Protein AF-K6VK83-F1 (afdb_monomer)

Secondary structure (DSSP, 8-state):
--PPPHHHHHHHHHHHHHHHHHHHHHHHHHHHHHHHHHHHHHHHHHHHHHHHTEEEEEEEEEETTEEEEEEEEEE-SSS-EEEEEEEEB-TTSPBPPPEEEEEE-SEEEEEEB-SSTTSBPPPB---SEEEE--S-SSSSEEEEEEE-TTS-EEEEETT--EEEE-----------PPP------PPPPP-

Radius of gyration: 31.65 Å; Cα contacts (8 Å, |Δi|>4): 290; chains: 1; bounding box: 69×33×126 Å

Solvent-accessible surface area (backbone atoms only — not comparable to full-atom values): 11030 Å² total; per-residue (Å²): 134,89,75,82,51,73,66,59,53,52,52,52,52,52,55,50,51,53,52,50,52,53,52,49,50,56,49,51,55,55,51,51,54,54,49,53,52,50,51,54,48,52,49,53,51,61,64,44,53,50,64,67,30,54,49,64,40,32,27,34,35,34,54,87,93,46,78,43,49,29,38,38,40,33,27,73,24,98,52,46,34,28,62,31,36,40,36,35,24,37,87,84,46,49,77,47,84,63,50,76,41,69,68,46,61,58,45,57,29,32,30,39,60,41,101,52,100,75,43,52,49,76,72,38,71,71,57,75,48,77,43,71,59,85,89,44,87,42,31,27,40,51,34,37,36,32,22,44,81,86,68,48,39,34,38,35,42,63,87,66,52,75,43,73,56,78,76,76,76,75,79,74,76,87,80,76,83,78,80,83,74,81,82,76,82,78,77,89,79,85,136

Organism: NCBI:txid1184607

Sequence (191 aa):
MFGISPEMISAISGLGALFVATWAGITAFHIQQIERQRDAIAEKERLSSSATGVSAWTAIQLEGDIRKSGILLRNISTMPIYDVCISSKDRNGAPEPPIKLCTVPPGEYFIERVNTSYHWAFPDAPTGIIRPIMNKKDWAVAFINFTDSSGREWQREQNGSLTCKNMTVKHEKMGEAPPMAHYKRSAIRPA

Mean predicted aligned error: 13.36 Å

Structure (mmCIF, N/CA/C/O backbone):
data_AF-K6VK83-F1
#
_entry.id   AF-K6VK83-F1
#
loop_
_atom_site.group_PDB
_atom_site.id
_atom_site.type_symbol
_atom_site.label_atom_id
_atom_site.label_alt_id
_atom_site.label_comp_id
_atom_site.label_asym_id
_atom_site.label_entity_id
_atom_site.label_seq_id
_atom_site.pdbx_PDB_ins_code
_atom_site.Cartn_x
_atom_site.Cartn_y
_atom_site.Cartn_z
_atom_site.occupancy
_atom_site.B_iso_or_equiv
_atom_site.auth_seq_id
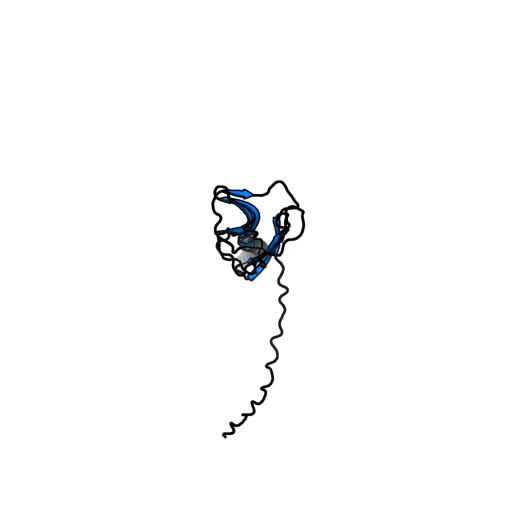_atom_site.auth_comp_id
_atom_site.auth_asym_id
_atom_site.auth_atom_id
_atom_site.pdbx_PDB_model_num
ATOM 1 N N . MET A 1 1 ? 25.683 2.181 -81.558 1.00 45.88 1 MET A N 1
ATOM 2 C CA . MET A 1 1 ? 25.181 1.202 -80.572 1.00 45.88 1 MET A CA 1
ATOM 3 C C . MET A 1 1 ? 26.084 1.324 -79.349 1.00 45.88 1 MET A C 1
ATOM 5 O O . MET A 1 1 ? 27.196 0.820 -79.381 1.00 45.88 1 MET A O 1
ATOM 9 N N . PHE A 1 2 ? 25.708 2.140 -78.360 1.00 52.31 2 PHE A N 1
ATOM 10 C CA . PHE A 1 2 ? 26.552 2.396 -77.185 1.00 52.31 2 PHE A CA 1
ATOM 11 C C . PHE A 1 2 ? 26.411 1.224 -76.208 1.00 52.31 2 PHE A C 1
ATOM 13 O O . PHE A 1 2 ? 25.414 1.124 -75.498 1.00 52.31 2 PHE A O 1
ATOM 20 N N . GLY A 1 3 ? 27.372 0.300 -76.238 1.00 58.75 3 GLY A N 1
ATOM 21 C CA . GLY A 1 3 ? 27.459 -0.792 -75.275 1.00 58.75 3 GLY A CA 1
ATOM 22 C C . GLY A 1 3 ? 27.991 -0.268 -73.948 1.00 58.75 3 GLY A C 1
ATOM 23 O O . GLY A 1 3 ? 29.079 0.299 -73.895 1.00 58.75 3 GLY A O 1
ATOM 24 N N . ILE A 1 4 ? 27.216 -0.441 -72.884 1.00 67.75 4 ILE A N 1
ATOM 25 C CA . ILE A 1 4 ? 27.672 -0.213 -71.513 1.00 67.75 4 ILE A CA 1
ATOM 26 C C . ILE A 1 4 ? 28.785 -1.234 -71.232 1.00 67.75 4 ILE A C 1
ATOM 28 O O . ILE A 1 4 ? 28.539 -2.438 -71.301 1.00 67.75 4 ILE A O 1
ATOM 32 N N . SER A 1 5 ? 30.010 -0.774 -70.959 1.00 75.25 5 SER A N 1
ATOM 33 C CA . SER A 1 5 ? 31.123 -1.667 -70.622 1.00 75.25 5 SER A CA 1
ATOM 34 C C . SER A 1 5 ? 30.881 -2.343 -69.258 1.00 75.25 5 SER A C 1
ATOM 36 O O . SER A 1 5 ? 30.285 -1.725 -68.369 1.00 75.25 5 SER A O 1
ATOM 38 N N . PRO A 1 6 ? 31.340 -3.592 -69.046 1.00 74.19 6 PRO A N 1
ATOM 39 C CA . PRO A 1 6 ? 31.174 -4.308 -67.773 1.00 74.19 6 PRO A CA 1
ATOM 40 C C . PRO A 1 6 ? 31.676 -3.530 -66.544 1.00 74.19 6 PRO A C 1
ATOM 42 O O . PRO A 1 6 ? 31.099 -3.625 -65.462 1.00 74.19 6 PRO A O 1
ATOM 45 N N . GLU A 1 7 ? 32.706 -2.700 -66.722 1.00 72.75 7 GLU A N 1
ATOM 46 C CA . GLU A 1 7 ? 33.258 -1.831 -65.676 1.00 72.75 7 GLU A CA 1
ATOM 47 C C . GLU A 1 7 ? 32.263 -0.758 -65.213 1.00 72.75 7 GLU A C 1
ATOM 49 O O . GLU A 1 7 ? 32.152 -0.483 -64.017 1.00 72.75 7 GLU A O 1
ATOM 54 N N . MET A 1 8 ? 31.469 -0.204 -66.136 1.00 75.12 8 MET A N 1
ATOM 55 C CA . MET A 1 8 ? 30.447 0.789 -65.808 1.00 75.12 8 MET A CA 1
ATOM 56 C C . MET A 1 8 ? 29.291 0.165 -65.013 1.00 75.12 8 MET A C 1
ATOM 58 O O . MET A 1 8 ? 28.760 0.799 -64.103 1.00 75.12 8 MET A O 1
ATOM 62 N N . ILE A 1 9 ? 28.946 -1.099 -65.289 1.00 76.94 9 ILE A N 1
ATOM 63 C CA . ILE A 1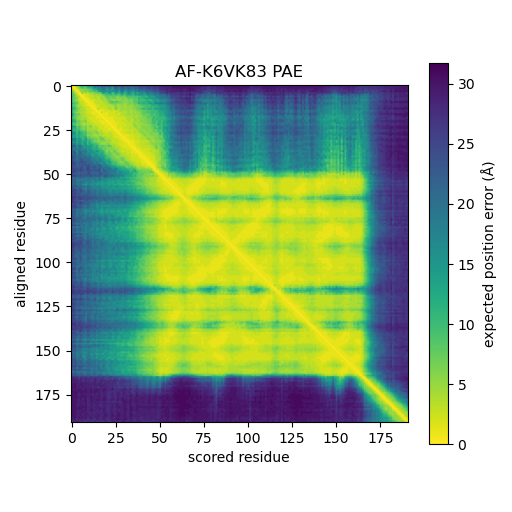 9 ? 27.940 -1.850 -64.518 1.00 76.94 9 ILE A CA 1
ATOM 64 C C . ILE A 1 9 ? 28.433 -2.064 -63.084 1.00 76.94 9 ILE A C 1
ATOM 66 O O . ILE A 1 9 ? 27.708 -1.760 -62.139 1.00 76.94 9 ILE A O 1
ATOM 70 N N . SER A 1 10 ? 29.684 -2.504 -62.909 1.00 73.94 10 SER A N 1
ATOM 71 C CA . SER A 1 10 ? 30.271 -2.725 -61.581 1.00 73.94 10 SER A CA 1
ATOM 72 C C . SER A 1 10 ? 30.362 -1.437 -60.756 1.00 73.94 10 SER A C 1
ATOM 74 O O . SER A 1 10 ? 30.090 -1.456 -59.554 1.00 73.94 10 SER A O 1
ATOM 76 N N . ALA A 1 11 ? 30.714 -0.310 -61.383 1.00 77.50 11 ALA A N 1
ATOM 77 C CA . ALA A 1 11 ? 30.781 0.986 -60.711 1.00 77.50 11 ALA A CA 1
ATOM 78 C C . ALA A 1 11 ? 29.399 1.456 -60.223 1.00 77.50 11 ALA A C 1
ATOM 80 O O . ALA A 1 11 ? 29.264 1.904 -59.083 1.00 77.50 11 ALA A O 1
ATOM 81 N N . ILE A 1 12 ? 28.357 1.294 -61.049 1.00 81.06 12 ILE A N 1
ATOM 82 C CA . ILE A 1 12 ? 26.972 1.635 -60.688 1.00 81.06 12 ILE A CA 1
ATOM 83 C C . ILE A 1 12 ? 26.462 0.722 -59.565 1.00 81.06 12 ILE A C 1
ATOM 85 O O . ILE A 1 12 ? 25.839 1.207 -58.618 1.00 81.06 12 ILE A O 1
ATOM 89 N N . SER A 1 13 ? 26.767 -0.579 -59.615 1.00 78.69 13 SER A N 1
ATOM 90 C CA . SER A 1 13 ? 26.419 -1.524 -58.547 1.00 78.69 13 SER A CA 1
ATOM 91 C C . SER A 1 13 ? 27.085 -1.169 -57.215 1.00 78.69 13 SER A C 1
ATOM 93 O O . SER A 1 13 ? 26.420 -1.199 -56.182 1.00 78.69 13 SER A O 1
ATOM 95 N N . GLY A 1 14 ? 28.365 -0.780 -57.227 1.00 80.94 14 GLY A N 1
ATOM 96 C CA . GLY A 1 14 ? 29.085 -0.353 -56.023 1.00 80.94 14 GLY A CA 1
ATOM 97 C C . GLY A 1 14 ? 28.513 0.927 -55.405 1.00 80.94 14 GLY A C 1
ATOM 98 O O . GLY A 1 14 ? 28.296 0.983 -54.194 1.00 80.94 14 GLY A O 1
ATOM 99 N N . LEU A 1 15 ? 28.199 1.932 -56.232 1.00 84.38 15 LEU A N 1
ATOM 100 C CA . LEU A 1 15 ? 27.581 3.181 -55.771 1.00 84.38 15 LEU A CA 1
ATOM 101 C C . LEU A 1 15 ? 26.179 2.943 -55.191 1.00 84.38 15 LEU A C 1
ATOM 103 O O . LEU A 1 15 ? 25.839 3.480 -54.136 1.00 84.38 15 LEU A O 1
ATOM 107 N N . GLY A 1 16 ? 25.382 2.103 -55.858 1.00 87.31 16 GLY A N 1
ATOM 108 C CA . GLY A 1 16 ? 24.060 1.702 -55.382 1.00 87.31 16 GLY A CA 1
ATOM 109 C C . GLY A 1 16 ? 24.129 0.960 -54.047 1.00 87.31 16 GLY A C 1
ATOM 110 O O . GLY A 1 16 ? 23.376 1.279 -53.129 1.00 87.31 16 GLY A O 1
ATOM 111 N N . ALA A 1 17 ? 25.076 0.030 -53.897 1.00 88.38 17 ALA A N 1
ATOM 112 C CA . ALA A 1 17 ? 25.288 -0.697 -52.648 1.00 88.38 17 ALA A CA 1
ATOM 113 C C . ALA A 1 17 ? 25.682 0.236 -51.489 1.00 88.38 17 ALA A C 1
ATOM 115 O O . ALA A 1 17 ? 25.143 0.104 -50.390 1.00 88.38 17 ALA A O 1
ATOM 116 N N . LEU A 1 18 ? 26.559 1.218 -51.732 1.00 88.19 18 LEU A N 1
ATOM 117 C CA . LEU A 1 18 ? 26.954 2.208 -50.725 1.00 88.19 18 LEU A CA 1
ATOM 118 C C . LEU A 1 18 ? 25.770 3.079 -50.276 1.00 88.19 18 LEU A C 1
ATOM 120 O O . LEU A 1 18 ? 25.607 3.350 -49.082 1.00 88.19 18 LEU A O 1
ATOM 124 N N . PHE A 1 19 ? 24.928 3.491 -51.225 1.00 92.50 19 PHE A N 1
ATOM 125 C CA . PHE A 1 19 ? 23.724 4.263 -50.937 1.00 92.50 19 PHE A CA 1
ATOM 126 C C . PHE A 1 19 ? 22.737 3.462 -50.077 1.00 92.50 19 PHE A C 1
ATOM 128 O O . PHE A 1 19 ? 22.290 3.946 -49.035 1.00 92.50 19 PHE A O 1
ATOM 135 N N . VAL A 1 20 ? 22.464 2.207 -50.454 1.00 92.44 20 VAL A N 1
ATOM 136 C CA . VAL A 1 20 ? 21.592 1.303 -49.686 1.00 92.44 20 VAL A CA 1
ATOM 137 C C . VAL A 1 20 ? 22.148 1.053 -48.282 1.00 92.44 20 VAL A C 1
ATOM 139 O O . VAL A 1 20 ? 21.393 1.130 -47.315 1.00 92.44 20 VAL A O 1
ATOM 142 N N . ALA A 1 21 ? 23.455 0.814 -48.138 1.00 89.19 21 ALA A N 1
ATOM 143 C CA . ALA A 1 21 ? 24.086 0.583 -46.837 1.00 89.19 21 ALA A CA 1
ATOM 144 C C . ALA A 1 21 ? 23.976 1.806 -45.912 1.00 89.19 21 ALA A C 1
ATOM 146 O O . ALA A 1 21 ? 23.679 1.670 -44.724 1.00 89.19 21 ALA A O 1
ATOM 147 N N . THR A 1 22 ? 24.152 3.007 -46.465 1.00 88.94 22 THR A N 1
ATOM 148 C CA . THR A 1 22 ? 24.020 4.263 -45.715 1.00 88.94 22 THR A CA 1
ATOM 149 C C . THR A 1 22 ? 22.575 4.480 -45.263 1.00 88.94 22 THR A C 1
ATOM 151 O O . THR A 1 22 ? 22.325 4.794 -44.098 1.00 88.94 22 THR A O 1
ATOM 154 N N . TRP A 1 23 ? 21.605 4.238 -46.151 1.00 90.56 23 TRP A N 1
ATOM 155 C CA . TRP A 1 23 ? 20.180 4.339 -45.831 1.00 90.56 23 TRP A CA 1
ATOM 156 C C . TRP A 1 23 ? 19.746 3.325 -44.763 1.00 90.56 23 TRP A C 1
ATOM 158 O O . TRP A 1 23 ? 19.015 3.666 -43.827 1.00 90.56 23 TRP A O 1
ATOM 168 N N . ALA A 1 24 ? 20.233 2.086 -44.864 1.00 87.94 24 ALA A N 1
ATOM 169 C CA . ALA A 1 24 ? 19.989 1.038 -43.880 1.00 87.94 24 ALA A CA 1
ATOM 170 C C . ALA A 1 24 ? 20.564 1.410 -42.504 1.00 87.94 24 ALA A C 1
ATOM 172 O O . ALA A 1 24 ? 19.875 1.248 -41.499 1.00 87.94 24 ALA A O 1
ATOM 173 N N . GLY A 1 25 ? 21.774 1.980 -42.458 1.00 89.75 25 GLY A N 1
ATOM 174 C CA . GLY A 1 25 ? 22.388 2.469 -41.222 1.00 89.75 25 GLY A CA 1
ATOM 175 C C . GLY A 1 25 ? 21.548 3.547 -40.534 1.00 89.75 25 GLY A C 1
ATOM 176 O O . GLY A 1 25 ? 21.225 3.414 -39.356 1.00 89.75 25 GLY A O 1
ATOM 177 N N . ILE A 1 26 ? 21.120 4.577 -41.273 1.00 88.62 26 ILE A N 1
ATOM 178 C CA . ILE A 1 26 ? 20.270 5.659 -40.737 1.00 88.62 26 ILE A CA 1
ATOM 179 C C . ILE A 1 26 ? 18.948 5.100 -40.196 1.00 88.62 26 ILE A C 1
ATOM 181 O O . ILE A 1 26 ? 18.515 5.459 -39.100 1.00 88.62 26 ILE A O 1
ATOM 185 N N . THR A 1 27 ? 18.324 4.188 -40.942 1.00 88.38 27 THR A N 1
ATOM 186 C CA . THR A 1 27 ? 17.061 3.553 -40.541 1.00 88.38 27 THR A CA 1
ATOM 187 C C . THR A 1 27 ? 17.239 2.714 -39.274 1.00 88.38 27 THR A C 1
ATOM 189 O O . THR A 1 27 ? 16.423 2.811 -38.359 1.00 88.38 27 THR A O 1
ATOM 192 N N . ALA A 1 28 ? 18.329 1.948 -39.172 1.00 82.44 28 ALA A N 1
ATOM 193 C CA . ALA A 1 28 ? 18.647 1.149 -37.991 1.00 82.44 28 ALA A CA 1
ATOM 194 C C . ALA A 1 28 ? 18.841 2.021 -36.739 1.00 82.44 28 ALA A C 1
ATOM 196 O O . ALA A 1 28 ? 18.307 1.690 -35.681 1.00 82.44 28 ALA A O 1
ATOM 197 N N . PHE A 1 29 ? 19.521 3.168 -36.858 1.00 83.69 29 PHE A N 1
ATOM 198 C CA . PHE A 1 29 ? 19.641 4.130 -35.754 1.00 83.69 29 PHE A CA 1
ATOM 199 C C . PHE A 1 29 ? 18.280 4.674 -35.308 1.00 83.69 29 PHE A C 1
ATOM 201 O O . PHE A 1 29 ? 18.020 4.781 -34.109 1.00 83.69 29 PHE A O 1
ATOM 208 N N . HIS A 1 30 ? 17.396 4.991 -36.255 1.00 86.19 30 HIS A N 1
ATOM 209 C CA . HIS A 1 30 ? 16.068 5.519 -35.946 1.00 86.19 30 HIS A CA 1
ATOM 210 C C . HIS A 1 30 ? 15.189 4.471 -35.242 1.00 86.19 30 HIS A C 1
ATOM 212 O O . HIS A 1 30 ? 14.558 4.771 -34.229 1.00 86.19 30 HIS A O 1
ATOM 218 N N . ILE A 1 31 ? 15.203 3.223 -35.725 1.00 86.12 31 ILE A N 1
ATOM 219 C CA . ILE A 1 31 ? 14.492 2.097 -35.099 1.00 86.12 31 ILE A CA 1
ATOM 220 C C . ILE A 1 31 ? 15.018 1.854 -33.682 1.00 86.12 31 ILE A C 1
ATOM 222 O O . ILE A 1 31 ? 14.223 1.748 -32.751 1.00 86.12 31 ILE A O 1
ATOM 226 N N . GLN A 1 32 ? 16.341 1.865 -33.492 1.00 85.56 32 GLN A N 1
ATOM 227 C CA . GLN A 1 32 ? 16.951 1.671 -32.177 1.00 85.56 32 GLN A CA 1
ATOM 228 C C . GLN A 1 32 ? 16.520 2.747 -31.167 1.00 85.56 32 GLN A C 1
ATOM 230 O O . GLN A 1 32 ? 16.321 2.449 -29.990 1.00 85.56 32 GLN A O 1
ATOM 235 N N . GLN A 1 33 ? 16.374 4.004 -31.594 1.00 84.12 33 GLN A N 1
ATOM 236 C CA . GLN A 1 33 ? 15.900 5.070 -30.707 1.00 84.12 33 GLN A CA 1
ATOM 237 C C . GLN A 1 33 ? 14.444 4.861 -30.280 1.00 84.12 33 GLN A C 1
ATOM 239 O O . GLN A 1 33 ? 14.125 5.038 -29.104 1.00 84.12 33 GLN A O 1
ATOM 244 N N . ILE A 1 34 ? 13.581 4.447 -31.208 1.00 84.94 34 ILE A N 1
ATOM 245 C CA . ILE A 1 34 ? 12.171 4.152 -30.928 1.00 84.94 34 ILE A CA 1
ATOM 246 C C . ILE A 1 34 ? 12.052 2.950 -29.985 1.00 84.94 34 ILE A C 1
ATOM 248 O O . ILE A 1 34 ? 11.263 2.982 -29.044 1.00 84.94 34 ILE A O 1
ATOM 252 N N . GLU A 1 35 ? 12.852 1.908 -30.197 1.00 79.25 35 GLU A N 1
ATOM 253 C CA . GLU A 1 35 ? 12.857 0.705 -29.360 1.00 79.25 35 GLU A CA 1
ATOM 254 C C . GLU A 1 35 ? 13.291 1.024 -27.926 1.00 79.25 35 GLU A C 1
ATOM 256 O O . GLU A 1 35 ? 12.567 0.715 -26.986 1.00 79.25 35 GLU A O 1
ATOM 261 N N . ARG A 1 36 ? 14.364 1.809 -27.750 1.00 80.88 36 ARG A N 1
ATOM 262 C CA . ARG A 1 36 ? 14.782 2.293 -26.421 1.00 80.88 36 ARG A CA 1
ATOM 263 C C . ARG A 1 36 ? 13.703 3.113 -25.715 1.00 80.88 36 ARG A C 1
ATOM 265 O O . ARG A 1 36 ? 13.563 3.020 -24.498 1.00 80.88 36 ARG A O 1
ATOM 272 N N . GLN A 1 37 ? 12.955 3.936 -26.451 1.00 79.69 37 GLN A N 1
ATOM 273 C CA . GLN A 1 37 ? 11.839 4.690 -25.876 1.00 79.69 37 GLN A CA 1
ATOM 274 C C . GLN A 1 37 ? 10.693 3.766 -25.451 1.00 79.69 37 GLN A C 1
ATOM 276 O O . GLN A 1 37 ? 10.142 3.950 -24.367 1.00 79.69 37 GLN A O 1
ATOM 281 N N . ARG A 1 38 ? 10.354 2.762 -26.268 1.00 74.25 38 ARG A N 1
ATOM 282 C CA . ARG A 1 38 ? 9.325 1.765 -25.932 1.00 74.25 38 ARG A CA 1
ATOM 283 C C . ARG A 1 38 ? 9.725 0.939 -24.718 1.00 74.25 38 ARG A C 1
ATOM 285 O O . ARG A 1 38 ? 8.903 0.793 -23.821 1.00 74.25 38 ARG A O 1
ATOM 292 N N . ASP A 1 39 ? 10.975 0.501 -24.643 1.00 78.31 39 ASP A N 1
ATOM 293 C CA . ASP A 1 39 ? 11.496 -0.248 -23.499 1.00 78.31 39 ASP A CA 1
ATOM 294 C C . ASP A 1 39 ? 11.461 0.589 -22.218 1.00 78.31 39 ASP A C 1
ATOM 296 O O . ASP A 1 39 ? 11.038 0.106 -21.171 1.00 78.31 39 ASP A O 1
ATOM 300 N N . ALA A 1 40 ? 11.825 1.873 -22.290 1.00 74.69 40 ALA A N 1
ATOM 301 C CA . ALA A 1 40 ? 11.765 2.768 -21.137 1.00 74.69 40 ALA A CA 1
ATOM 302 C C . ALA A 1 40 ? 10.328 2.993 -20.632 1.00 74.69 40 ALA A C 1
ATOM 304 O O . ALA A 1 40 ? 10.104 3.078 -19.422 1.00 74.69 40 ALA A O 1
ATOM 305 N N . ILE A 1 41 ? 9.351 3.087 -21.542 1.00 75.00 41 ILE A N 1
ATOM 306 C CA . ILE A 1 41 ? 7.929 3.212 -21.192 1.00 75.00 41 ILE A CA 1
ATOM 307 C C . ILE A 1 41 ? 7.411 1.900 -20.602 1.00 75.00 41 ILE A C 1
ATOM 309 O O . ILE A 1 41 ? 6.814 1.927 -19.530 1.00 75.00 41 ILE A O 1
ATOM 313 N N . ALA A 1 42 ? 7.685 0.768 -21.253 1.00 71.69 42 ALA A N 1
ATOM 314 C CA . ALA A 1 42 ? 7.251 -0.551 -20.807 1.00 71.69 42 ALA A CA 1
ATOM 315 C C . ALA A 1 42 ? 7.831 -0.898 -19.434 1.00 71.69 42 ALA A C 1
ATOM 317 O O . ALA A 1 42 ? 7.116 -1.387 -18.563 1.00 71.69 42 ALA A O 1
ATOM 318 N N . GLU A 1 43 ? 9.103 -0.580 -19.199 1.00 71.75 43 GLU A N 1
ATOM 319 C CA . GLU A 1 43 ? 9.726 -0.772 -17.897 1.00 71.75 43 GLU A CA 1
ATOM 320 C C . GLU A 1 43 ? 9.073 0.157 -16.869 1.00 71.75 43 GLU A C 1
ATOM 322 O O . GLU A 1 43 ? 8.637 -0.307 -15.820 1.00 71.75 43 GLU A O 1
ATOM 327 N N . LYS A 1 44 ? 8.865 1.445 -17.175 1.00 65.75 44 LYS A N 1
ATOM 328 C CA . LYS A 1 44 ? 8.152 2.366 -16.271 1.00 65.75 44 LYS A CA 1
ATOM 329 C C . LYS A 1 44 ? 6.738 1.883 -15.922 1.00 65.75 44 LYS A C 1
ATOM 331 O O . LYS A 1 44 ? 6.351 1.992 -14.759 1.00 65.75 44 LYS A O 1
ATOM 336 N N . GLU A 1 45 ? 5.989 1.356 -16.886 1.00 65.81 45 GLU A N 1
ATOM 337 C CA . GLU A 1 45 ? 4.655 0.777 -16.682 1.00 65.81 45 GLU A CA 1
ATOM 338 C C . GLU A 1 45 ? 4.708 -0.502 -15.846 1.00 65.81 45 GLU A C 1
ATOM 340 O O . GLU A 1 45 ? 3.930 -0.665 -14.904 1.00 65.81 45 GLU A O 1
ATOM 345 N N . ARG A 1 46 ? 5.661 -1.393 -16.122 1.00 65.00 46 ARG A N 1
ATOM 346 C CA . ARG A 1 46 ? 5.869 -2.618 -15.343 1.00 65.00 46 ARG A CA 1
ATOM 347 C C . ARG A 1 46 ? 6.197 -2.297 -13.886 1.00 65.00 46 ARG A C 1
ATOM 349 O O . ARG A 1 46 ? 5.680 -2.935 -12.974 1.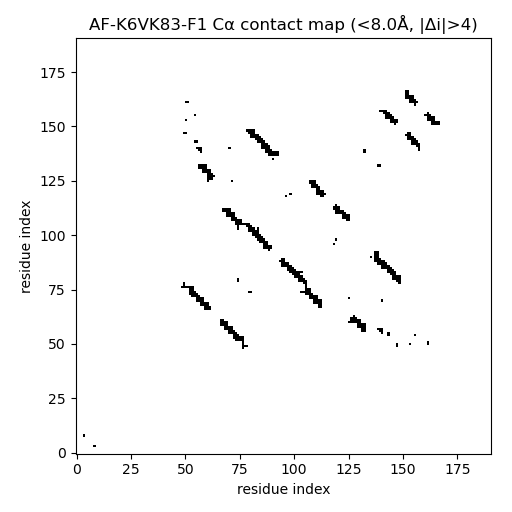00 65.00 46 ARG A O 1
ATOM 356 N N . LEU A 1 47 ? 7.017 -1.273 -13.675 1.00 65.81 47 LEU A N 1
ATOM 357 C CA . LEU A 1 47 ? 7.473 -0.821 -12.365 1.00 65.81 47 LEU A CA 1
ATOM 358 C C . LEU A 1 47 ? 6.375 -0.101 -11.572 1.00 65.81 47 LEU A C 1
ATOM 360 O O . LEU A 1 47 ? 6.290 -0.267 -10.358 1.00 65.81 47 LEU A O 1
ATOM 364 N N . SER A 1 48 ? 5.512 0.677 -12.229 1.00 66.00 48 SER A N 1
ATOM 365 C CA . SER A 1 48 ? 4.387 1.352 -11.569 1.00 66.00 48 SER A CA 1
ATOM 366 C C . SER A 1 48 ? 3.190 0.430 -11.324 1.00 66.00 48 SER A C 1
ATOM 368 O O . SER A 1 48 ? 2.390 0.704 -10.427 1.00 66.00 48 SER A O 1
ATOM 370 N N . SER A 1 49 ? 3.060 -0.668 -12.073 1.00 67.88 49 SER A N 1
ATOM 371 C CA . SER A 1 49 ? 1.920 -1.591 -11.974 1.00 67.88 49 SER A CA 1
ATOM 372 C C . SER A 1 49 ? 1.756 -2.185 -10.571 1.00 67.88 49 SER A C 1
ATOM 374 O O . SER A 1 49 ? 0.647 -2.189 -10.036 1.00 67.88 49 SER A O 1
ATOM 376 N N . SER A 1 50 ? 2.850 -2.598 -9.919 1.00 72.31 50 SER A N 1
ATOM 377 C CA . SER A 1 50 ? 2.798 -3.136 -8.548 1.00 72.31 50 SER A CA 1
ATOM 378 C C . SER A 1 50 ? 2.396 -2.070 -7.523 1.00 72.31 50 SER A C 1
ATOM 380 O O . SER A 1 50 ? 1.505 -2.292 -6.705 1.00 72.31 50 SER A O 1
ATOM 382 N N . ALA A 1 51 ? 2.988 -0.876 -7.603 1.00 83.56 51 ALA A N 1
ATOM 383 C CA . ALA A 1 51 ? 2.702 0.234 -6.690 1.00 83.56 51 ALA A CA 1
ATOM 384 C C . ALA A 1 51 ? 1.294 0.836 -6.888 1.00 83.56 51 ALA A C 1
ATOM 386 O O . ALA A 1 51 ? 0.685 1.380 -5.959 1.00 83.56 51 ALA A O 1
ATOM 387 N N . THR A 1 52 ? 0.728 0.692 -8.090 1.00 85.50 52 THR A N 1
ATOM 388 C CA . THR A 1 52 ? -0.650 1.100 -8.397 1.00 85.50 52 THR A CA 1
ATOM 389 C C . THR A 1 52 ? -1.670 0.284 -7.596 1.00 85.50 52 THR A C 1
ATOM 391 O O . THR A 1 52 ? -2.724 0.814 -7.235 1.00 85.50 52 THR A O 1
ATOM 394 N N . GLY A 1 53 ? -1.333 -0.957 -7.234 1.00 89.62 53 GLY A N 1
ATOM 395 C CA . GLY A 1 53 ? -2.191 -1.860 -6.470 1.00 89.62 53 GLY A CA 1
ATOM 396 C C . GLY A 1 53 ? -2.309 -1.573 -4.969 1.00 89.62 53 GLY A C 1
ATOM 397 O O . GLY A 1 53 ? -3.086 -2.236 -4.284 1.00 89.62 53 GLY A O 1
ATOM 398 N N . VAL A 1 54 ? -1.564 -0.605 -4.435 1.00 94.81 54 VAL A N 1
ATOM 399 C CA . VAL A 1 54 ? -1.584 -0.281 -3.001 1.00 94.81 54 VAL A CA 1
ATOM 400 C C . VAL A 1 54 ? -2.525 0.884 -2.738 1.00 94.81 54 VAL A C 1
ATOM 402 O O . VAL A 1 54 ? -2.372 1.959 -3.310 1.00 94.81 54 VAL A O 1
ATOM 405 N N . SER A 1 55 ? -3.503 0.703 -1.860 1.00 95.88 55 SER A N 1
ATOM 406 C CA . SER A 1 55 ? -4.489 1.732 -1.521 1.00 95.88 55 SER A CA 1
ATOM 407 C C . SER A 1 55 ? -4.963 1.581 -0.083 1.00 95.88 55 SER A C 1
ATOM 409 O O . SER A 1 55 ? -4.973 0.481 0.455 1.00 95.88 55 SER A O 1
ATOM 411 N N . ALA A 1 56 ? -5.353 2.684 0.547 1.00 96.75 56 ALA A N 1
ATOM 412 C CA . ALA A 1 56 ? -5.950 2.656 1.870 1.00 96.75 56 ALA A CA 1
ATOM 413 C C . ALA A 1 56 ? -6.986 3.767 2.003 1.00 96.75 56 ALA A C 1
ATOM 415 O O . ALA A 1 56 ? -6.816 4.854 1.446 1.00 96.75 56 ALA A O 1
ATOM 416 N N . TRP A 1 57 ? -8.054 3.499 2.743 1.00 96.25 57 TRP A N 1
ATOM 417 C CA . TRP A 1 57 ? -9.098 4.476 3.025 1.00 96.25 57 TRP A CA 1
ATOM 418 C C . TRP A 1 57 ? -9.733 4.218 4.382 1.00 96.25 57 TRP A C 1
ATOM 420 O O . TRP A 1 57 ? -9.745 3.100 4.896 1.00 96.25 57 TRP A O 1
ATOM 430 N N . THR A 1 58 ? -10.300 5.267 4.960 1.00 96.38 58 THR A N 1
ATOM 431 C CA . THR A 1 58 ? -11.026 5.153 6.217 1.00 96.38 58 THR A CA 1
ATOM 432 C C . THR A 1 58 ? -12.349 4.425 5.997 1.00 96.38 58 THR A C 1
ATOM 434 O O . THR A 1 58 ? -13.109 4.734 5.071 1.00 96.38 58 THR A O 1
ATOM 437 N N . ALA A 1 59 ? -12.644 3.462 6.862 1.00 96.31 59 ALA A N 1
ATOM 438 C CA . ALA A 1 59 ? -13.842 2.648 6.782 1.00 96.31 59 ALA A CA 1
ATOM 439 C C . ALA A 1 59 ? -14.417 2.334 8.166 1.00 96.31 59 ALA A C 1
ATOM 441 O O . ALA A 1 59 ? -13.777 2.485 9.208 1.00 96.31 59 ALA A O 1
ATOM 442 N N . ILE A 1 60 ? -15.666 1.892 8.155 1.00 95.62 60 ILE A N 1
ATOM 443 C CA . ILE A 1 60 ? -16.360 1.344 9.311 1.00 95.62 60 ILE A CA 1
ATOM 444 C C . ILE A 1 60 ? -16.630 -0.129 9.030 1.00 95.62 60 ILE A C 1
ATOM 446 O O . ILE A 1 60 ? -17.273 -0.445 8.030 1.00 95.62 60 ILE A O 1
ATOM 450 N N . GLN A 1 61 ? -16.181 -1.001 9.921 1.00 96.56 61 GLN A N 1
ATOM 451 C CA . GLN A 1 61 ? -16.512 -2.417 9.923 1.00 96.56 61 GLN A CA 1
ATOM 452 C C . GLN A 1 61 ? -17.708 -2.660 10.851 1.00 96.56 61 GLN A C 1
ATOM 454 O O . GLN A 1 61 ? -17.728 -2.194 11.994 1.00 96.56 61 GLN A O 1
ATOM 459 N N . LEU A 1 62 ? -18.728 -3.340 10.330 1.00 96.12 62 LEU A N 1
ATOM 460 C CA . LEU A 1 62 ? -19.930 -3.733 11.060 1.00 96.12 62 LEU A CA 1
ATOM 461 C C . LEU A 1 62 ? -19.940 -5.248 11.246 1.00 96.12 62 LEU A C 1
ATOM 463 O O . LEU A 1 62 ? -19.953 -5.995 10.266 1.00 96.12 62 LEU A O 1
ATOM 467 N N . GLU A 1 63 ? -19.977 -5.678 12.501 1.00 93.25 63 GLU A N 1
ATOM 468 C CA . GLU A 1 63 ? -19.959 -7.079 12.913 1.00 93.25 63 GLU A CA 1
ATOM 469 C C . GLU A 1 63 ? -21.098 -7.304 13.917 1.00 93.25 63 GLU A C 1
ATOM 471 O O . GLU A 1 63 ? -20.974 -7.019 15.108 1.00 93.25 63 GLU A O 1
ATOM 476 N N . GLY A 1 64 ? -22.264 -7.717 13.406 1.00 90.88 64 GLY A N 1
ATOM 477 C CA . GLY A 1 64 ? -23.512 -7.680 14.174 1.00 90.88 64 GLY A CA 1
ATOM 478 C C . GLY A 1 64 ? -23.864 -6.243 14.577 1.00 90.88 64 GLY A C 1
ATOM 479 O O . GLY A 1 64 ? -23.901 -5.353 13.726 1.00 90.88 64 GLY A O 1
ATOM 480 N N . ASP A 1 65 ? -24.063 -6.017 15.875 1.00 91.00 65 ASP A N 1
ATOM 481 C CA . ASP A 1 65 ? -24.324 -4.688 16.449 1.00 91.00 65 ASP A CA 1
ATOM 482 C C . ASP A 1 65 ? -23.040 -3.895 16.765 1.00 91.00 65 ASP A C 1
ATOM 484 O O . ASP A 1 65 ? -23.097 -2.734 17.179 1.00 91.00 65 ASP A O 1
ATOM 488 N N . ILE A 1 66 ? -21.862 -4.497 16.567 1.00 92.62 66 ILE A N 1
ATOM 489 C CA . ILE A 1 66 ? -20.577 -3.866 16.868 1.00 92.62 66 ILE A CA 1
ATOM 490 C C . ILE A 1 66 ? -20.124 -3.035 15.670 1.00 92.62 66 ILE A C 1
ATOM 492 O O . ILE A 1 66 ? -20.038 -3.512 14.536 1.00 92.62 66 ILE A O 1
ATOM 496 N N . ARG A 1 67 ? -19.782 -1.772 15.940 1.00 94.44 67 ARG A N 1
ATOM 497 C CA . ARG A 1 67 ? -19.263 -0.824 14.954 1.00 94.44 67 ARG A CA 1
ATOM 498 C C . ARG A 1 67 ? -17.816 -0.463 15.270 1.00 94.44 67 ARG A C 1
ATOM 500 O O . ARG A 1 67 ? -17.560 0.251 16.235 1.00 94.44 67 ARG A O 1
ATOM 507 N N . LYS A 1 68 ? -16.897 -0.868 14.396 1.00 95.12 68 LYS A N 1
ATOM 508 C CA . LYS A 1 68 ? -15.458 -0.598 14.502 1.00 95.12 68 LYS A CA 1
ATOM 509 C C . LYS A 1 68 ? -15.051 0.431 13.452 1.00 95.12 68 LYS A C 1
ATOM 511 O O . LYS A 1 68 ? -15.350 0.265 12.273 1.00 95.12 68 LYS A O 1
ATOM 516 N N . SER A 1 69 ? -14.408 1.524 13.852 1.00 94.31 69 SER A N 1
ATOM 517 C CA . SER A 1 69 ? -13.828 2.494 12.910 1.00 94.31 69 SER A CA 1
ATOM 518 C C . SER A 1 69 ? -12.360 2.184 12.680 1.00 94.31 69 SER A C 1
ATOM 520 O O . SER A 1 69 ? -11.657 1.880 13.639 1.00 94.31 69 SER A O 1
ATOM 522 N N . GLY A 1 70 ? -11.881 2.319 11.452 1.00 95.88 70 GLY A N 1
ATOM 523 C CA . GLY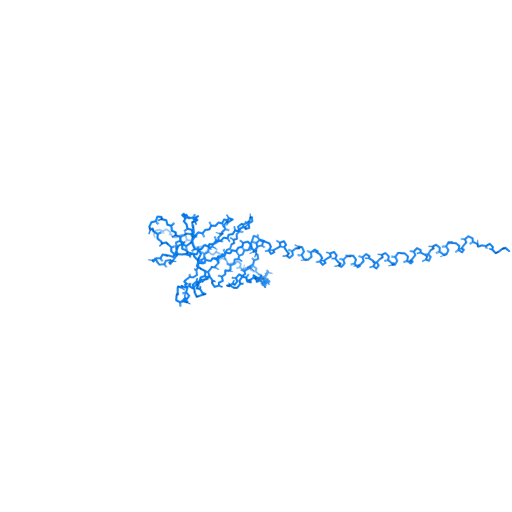 A 1 70 ? -10.493 2.013 11.145 1.00 95.88 70 GLY A CA 1
ATOM 524 C C . GLY A 1 70 ? -10.103 2.391 9.730 1.00 95.88 70 GLY A C 1
ATOM 525 O O . GLY A 1 70 ? -10.786 3.167 9.053 1.00 95.88 70 GLY A O 1
ATOM 526 N N . ILE A 1 71 ? -8.994 1.819 9.288 1.00 97.31 71 ILE A N 1
ATOM 527 C CA . ILE A 1 71 ? -8.470 1.980 7.937 1.00 97.31 71 ILE A CA 1
ATOM 528 C C . ILE A 1 71 ? -8.512 0.622 7.254 1.00 97.31 71 ILE A C 1
ATOM 530 O O . ILE A 1 71 ? -8.005 -0.359 7.791 1.00 97.31 71 ILE A O 1
ATOM 534 N N . LEU A 1 72 ? -9.111 0.571 6.068 1.00 97.88 72 LEU A N 1
ATOM 535 C CA . LEU A 1 72 ? -8.957 -0.569 5.181 1.00 97.88 72 LEU A CA 1
ATOM 536 C C . LEU A 1 72 ? -7.716 -0.330 4.322 1.00 97.88 72 LEU A C 1
ATOM 538 O O . LEU A 1 72 ? -7.666 0.648 3.577 1.00 97.88 72 LEU A O 1
ATOM 542 N N . LEU A 1 73 ? -6.726 -1.205 4.444 1.00 98.06 73 LEU A N 1
ATOM 543 C CA . LEU A 1 73 ? -5.527 -1.264 3.621 1.00 98.06 73 LEU A CA 1
ATOM 544 C C . LEU A 1 73 ? -5.682 -2.393 2.607 1.00 98.06 73 LEU A C 1
ATOM 546 O O . LEU A 1 73 ? -6.031 -3.516 2.954 1.00 98.06 73 LEU A O 1
ATOM 550 N N . ARG A 1 74 ? -5.375 -2.107 1.350 1.00 97.38 74 ARG A N 1
ATOM 551 C CA . ARG A 1 74 ? -5.488 -3.042 0.242 1.00 97.38 74 ARG A CA 1
ATOM 552 C C . ARG A 1 74 ? -4.197 -3.056 -0.559 1.00 97.38 74 ARG A C 1
ATOM 554 O O . ARG A 1 74 ? -3.770 -2.021 -1.069 1.00 97.38 74 ARG A O 1
ATOM 561 N N . ASN A 1 75 ? -3.621 -4.242 -0.699 1.00 96.25 75 ASN A N 1
ATOM 562 C CA . ASN A 1 75 ? -2.514 -4.542 -1.592 1.00 96.25 75 ASN A CA 1
ATOM 563 C C . ASN A 1 75 ? -2.990 -5.575 -2.627 1.00 96.25 75 ASN A C 1
ATOM 565 O O . ASN A 1 75 ? -3.003 -6.769 -2.345 1.00 96.25 75 ASN A O 1
ATOM 569 N N . ILE A 1 76 ? -3.383 -5.129 -3.824 1.00 94.12 76 ILE A N 1
ATOM 570 C CA . ILE A 1 76 ? -3.750 -6.042 -4.928 1.00 94.12 76 ILE A CA 1
ATOM 571 C C . ILE A 1 76 ? -2.557 -6.468 -5.790 1.00 94.12 76 ILE A C 1
ATOM 573 O O . ILE A 1 76 ? -2.748 -7.127 -6.811 1.00 94.12 76 ILE A O 1
ATOM 577 N N . SER A 1 77 ? -1.336 -6.061 -5.440 1.00 89.00 77 SER A N 1
ATOM 578 C CA . SER A 1 77 ? -0.158 -6.517 -6.173 1.00 89.00 77 SER A CA 1
ATOM 579 C C . SER A 1 77 ? 0.110 -7.996 -5.886 1.00 89.00 77 SER A C 1
ATOM 581 O O . SER A 1 77 ? -0.326 -8.542 -4.876 1.00 89.00 77 SER A O 1
ATOM 583 N N . THR A 1 78 ? 0.844 -8.666 -6.771 1.00 88.81 78 THR A N 1
ATOM 584 C CA . THR A 1 78 ? 1.196 -10.085 -6.598 1.00 88.81 78 THR A CA 1
ATOM 585 C C . THR A 1 78 ? 2.340 -10.303 -5.605 1.00 88.81 78 THR A C 1
ATOM 587 O O . THR A 1 78 ? 2.754 -11.440 -5.399 1.00 88.81 78 THR A O 1
ATOM 590 N N . MET A 1 79 ? 2.888 -9.230 -5.029 1.00 91.94 79 MET A N 1
ATOM 591 C CA . MET A 1 79 ? 4.067 -9.256 -4.171 1.00 91.94 79 MET A CA 1
ATOM 592 C C . MET A 1 79 ? 3.792 -8.530 -2.846 1.00 91.94 79 MET A C 1
ATOM 594 O O . MET A 1 79 ? 2.943 -7.638 -2.779 1.00 91.94 79 MET A O 1
ATOM 598 N N . PRO A 1 80 ? 4.499 -8.887 -1.764 1.00 94.31 80 PRO A N 1
ATOM 599 C CA . PRO A 1 80 ? 4.470 -8.089 -0.549 1.00 94.31 80 PRO A CA 1
ATOM 600 C C . PRO A 1 80 ? 5.079 -6.700 -0.786 1.00 94.31 80 PRO A C 1
ATOM 602 O O . PRO A 1 80 ? 5.992 -6.532 -1.600 1.00 94.31 80 PRO A O 1
ATOM 605 N N . ILE A 1 81 ? 4.586 -5.726 -0.027 1.00 95.50 81 ILE A N 1
ATOM 606 C CA . ILE A 1 81 ? 5.200 -4.403 0.130 1.00 95.50 81 ILE A CA 1
ATOM 607 C C . ILE A 1 81 ? 5.770 -4.270 1.541 1.00 95.50 81 ILE A C 1
ATOM 609 O O . ILE A 1 81 ? 5.320 -4.951 2.465 1.00 95.50 81 ILE A O 1
ATOM 613 N N . TYR A 1 82 ? 6.741 -3.386 1.703 1.00 96.56 82 TYR A N 1
ATOM 614 C CA . TYR A 1 82 ? 7.524 -3.237 2.923 1.00 96.56 82 TYR A CA 1
ATOM 615 C C . TYR A 1 82 ? 7.474 -1.805 3.451 1.00 96.56 82 TYR A C 1
ATOM 617 O O . TYR A 1 82 ? 7.038 -0.896 2.744 1.00 96.56 82 TYR A O 1
ATOM 625 N N . ASP A 1 83 ? 7.900 -1.616 4.700 1.00 97.19 83 ASP A N 1
ATOM 626 C CA . ASP A 1 83 ? 8.074 -0.306 5.344 1.00 97.19 83 ASP A CA 1
ATOM 627 C C . ASP A 1 83 ? 6.865 0.629 5.168 1.00 97.19 83 ASP A C 1
ATOM 629 O O . ASP A 1 83 ? 6.982 1.820 4.865 1.00 97.19 83 ASP A O 1
ATOM 633 N N . VAL A 1 84 ? 5.665 0.072 5.335 1.00 97.31 84 VAL A N 1
ATOM 634 C CA . VAL A 1 84 ? 4.413 0.781 5.091 1.00 97.31 84 VAL A CA 1
ATOM 635 C C . VAL A 1 84 ? 4.140 1.746 6.237 1.00 97.31 84 VAL A C 1
ATOM 637 O O . VAL A 1 84 ? 4.084 1.357 7.403 1.00 97.31 84 VAL A O 1
ATOM 640 N N . CYS A 1 85 ? 3.914 3.010 5.899 1.00 97.69 85 CYS A N 1
ATOM 641 C CA . CYS A 1 85 ? 3.532 4.061 6.827 1.00 97.69 85 CYS A CA 1
ATOM 642 C C . CYS A 1 85 ? 2.266 4.756 6.321 1.00 97.69 85 CYS A C 1
ATOM 644 O O . CYS A 1 85 ? 2.284 5.394 5.266 1.00 97.69 85 CYS A O 1
ATOM 646 N N . ILE A 1 86 ? 1.173 4.643 7.072 1.00 97.62 86 ILE A N 1
ATOM 647 C CA . ILE A 1 86 ? -0.121 5.247 6.738 1.00 97.62 86 ILE A CA 1
ATOM 648 C C . ILE A 1 86 ? -0.369 6.408 7.692 1.00 97.62 86 IL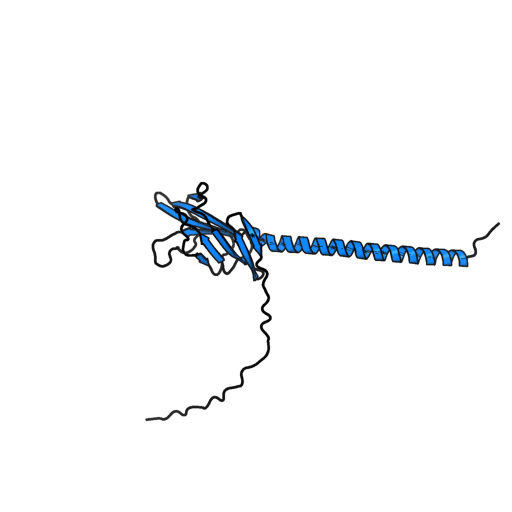E A C 1
ATOM 650 O O . ILE A 1 86 ? -0.381 6.227 8.910 1.00 97.62 86 ILE A O 1
ATOM 654 N N . SER A 1 87 ? -0.588 7.597 7.136 1.00 96.88 87 SER A N 1
ATOM 655 C CA . SER A 1 87 ? -1.033 8.765 7.891 1.00 96.88 87 SER A CA 1
ATOM 656 C C . SER A 1 87 ? -2.503 9.027 7.605 1.00 96.88 87 SER A C 1
ATOM 658 O O . SER A 1 87 ? -2.926 9.043 6.448 1.00 96.88 87 SER A O 1
ATOM 660 N N . SER A 1 88 ? -3.282 9.256 8.655 1.00 95.25 88 SER A N 1
ATOM 661 C CA . SER A 1 88 ? -4.710 9.546 8.572 1.00 95.25 88 SER A CA 1
ATOM 662 C C . SER A 1 88 ? -5.096 10.7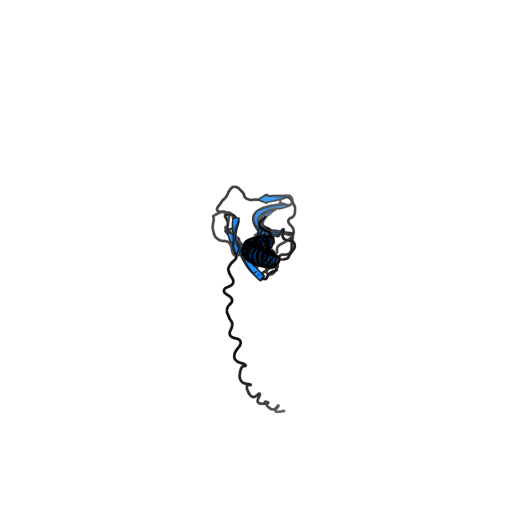18 9.459 1.00 95.25 88 SER A C 1
ATOM 664 O O . SER A 1 88 ? -4.333 11.182 10.312 1.00 95.25 88 SER A O 1
ATOM 666 N N . LYS A 1 89 ? -6.302 11.214 9.212 1.00 94.25 89 LYS A N 1
ATOM 667 C CA . LYS A 1 89 ? -6.967 12.222 10.022 1.00 94.25 89 LYS A CA 1
ATOM 668 C C . LYS A 1 89 ? -8.259 11.658 10.590 1.00 94.25 89 LYS A C 1
ATOM 670 O O . LYS A 1 89 ? -8.941 10.863 9.939 1.00 94.25 89 LYS A O 1
ATOM 675 N N . ASP A 1 90 ? -8.606 12.104 11.788 1.00 90.50 90 ASP A N 1
ATOM 676 C CA . ASP A 1 90 ? -9.836 11.709 12.457 1.00 90.50 90 ASP A CA 1
ATOM 677 C C . ASP A 1 90 ? -11.079 12.429 11.898 1.00 90.50 90 ASP A C 1
ATOM 679 O O . ASP A 1 90 ? -11.025 13.217 10.954 1.00 90.50 90 ASP A O 1
ATOM 683 N N . ARG A 1 91 ? -12.242 12.185 12.513 1.00 89.12 91 ARG A N 1
ATOM 684 C CA . ARG A 1 91 ? -13.518 12.808 12.122 1.00 89.12 91 ARG A CA 1
ATOM 685 C C . ARG A 1 91 ? -13.497 14.349 12.129 1.00 89.12 91 ARG A C 1
ATOM 687 O O . ARG A 1 91 ? -14.345 14.946 11.457 1.00 89.12 91 ARG A O 1
ATOM 694 N N . ASN A 1 92 ? -12.601 14.960 12.899 1.00 89.38 92 ASN A N 1
ATOM 695 C CA . ASN A 1 92 ? -12.462 16.403 13.080 1.00 89.38 92 ASN A CA 1
ATOM 696 C C . ASN A 1 92 ? -11.286 16.979 12.270 1.00 89.38 92 ASN A C 1
ATOM 698 O O . ASN A 1 92 ? -11.016 18.173 12.365 1.00 89.38 92 ASN A O 1
ATOM 702 N N . GLY A 1 93 ? -10.589 16.152 11.485 1.00 89.12 93 GLY A N 1
ATOM 703 C CA . GLY A 1 93 ? -9.429 16.558 10.696 1.00 89.12 93 GLY A CA 1
ATOM 704 C C . GLY A 1 93 ? -8.119 16.611 11.478 1.00 89.12 93 GLY A C 1
ATOM 705 O O . GLY A 1 93 ? -7.100 17.012 10.909 1.00 89.12 93 GLY A O 1
ATOM 706 N N . ALA A 1 94 ? -8.114 16.207 12.752 1.00 91.25 94 ALA A N 1
ATOM 707 C CA . ALA A 1 94 ? -6.895 16.145 13.545 1.00 91.25 94 ALA A CA 1
ATOM 708 C C . ALA A 1 94 ? -6.038 14.951 13.091 1.00 91.25 94 ALA A C 1
ATOM 710 O O . ALA A 1 94 ? -6.589 13.882 12.809 1.00 91.25 94 ALA A O 1
ATOM 711 N N . PRO A 1 95 ? -4.706 15.105 12.999 1.00 92.50 95 PRO A N 1
ATOM 712 C CA . PRO A 1 95 ? -3.828 14.010 12.611 1.00 92.50 95 PRO A CA 1
ATOM 713 C C . PRO A 1 95 ? -3.875 12.886 13.650 1.00 92.50 95 PRO A C 1
ATOM 715 O O . PRO A 1 95 ? -3.799 13.132 14.854 1.00 92.50 95 PRO A O 1
ATOM 718 N N . GLU A 1 96 ? -3.971 11.649 13.175 1.00 92.44 96 GLU A N 1
ATOM 719 C CA . GLU A 1 96 ? -3.859 10.456 14.009 1.00 92.44 96 GLU A CA 1
ATOM 720 C C . GLU A 1 96 ? -2.405 9.954 14.048 1.00 92.44 96 GLU A C 1
ATOM 722 O O . GLU A 1 96 ? -1.621 10.234 13.133 1.00 92.44 96 GLU A O 1
ATOM 727 N N . PRO A 1 97 ? -2.018 9.192 15.088 1.00 93.81 97 PRO A N 1
ATOM 728 C CA . PRO A 1 97 ? -0.737 8.495 15.109 1.00 93.81 97 PRO A CA 1
ATOM 729 C C . PRO A 1 97 ? -0.572 7.627 13.851 1.00 93.81 97 PRO A C 1
ATOM 731 O O . PRO A 1 97 ? -1.514 6.927 13.483 1.00 93.81 97 PRO A O 1
ATOM 734 N N . PRO A 1 98 ? 0.590 7.645 13.177 1.00 95.44 98 PRO A N 1
ATOM 735 C CA . PRO A 1 98 ? 0.768 6.893 11.941 1.00 95.44 98 PRO A CA 1
ATOM 736 C C . PRO A 1 98 ? 0.798 5.384 12.200 1.00 95.44 98 PRO A C 1
ATOM 738 O O . PRO A 1 98 ? 1.435 4.921 13.149 1.00 95.44 98 PRO A O 1
ATOM 741 N N . ILE A 1 99 ? 0.173 4.613 11.311 1.00 96.94 99 ILE A N 1
ATOM 742 C CA . ILE A 1 99 ? 0.262 3.149 11.307 1.00 96.94 99 ILE A CA 1
ATOM 743 C C . ILE A 1 99 ? 1.567 2.760 10.621 1.00 96.94 99 ILE A C 1
ATOM 745 O O . ILE A 1 99 ? 1.814 3.194 9.496 1.00 96.94 99 ILE A O 1
ATOM 749 N N . LYS A 1 100 ? 2.385 1.930 11.274 1.00 96.75 100 LYS A N 1
ATOM 750 C CA . LYS A 1 100 ? 3.655 1.428 10.732 1.00 96.75 100 LYS A CA 1
ATOM 751 C C . LYS A 1 100 ? 3.619 -0.093 10.633 1.00 96.75 100 LYS A C 1
ATOM 753 O O . LYS A 1 100 ? 3.435 -0.754 11.651 1.00 96.75 100 LYS A O 1
ATOM 758 N N . LEU A 1 101 ? 3.814 -0.633 9.433 1.00 96.69 101 LEU A N 1
ATOM 759 C CA . LEU A 1 101 ? 3.825 -2.071 9.156 1.00 96.69 101 LEU A CA 1
ATOM 760 C C . LEU A 1 101 ? 5.113 -2.432 8.414 1.00 96.69 101 LEU A C 1
ATOM 762 O O . LEU A 1 101 ? 5.434 -1.817 7.403 1.00 96.69 101 LEU A O 1
ATOM 766 N N . CYS A 1 102 ? 5.841 -3.440 8.892 1.00 96.94 102 CYS A N 1
ATOM 767 C CA . CYS A 1 102 ? 7.096 -3.854 8.256 1.00 96.94 102 CYS A CA 1
ATOM 768 C C . CYS A 1 102 ? 6.870 -4.541 6.907 1.00 96.94 102 CYS A C 1
ATOM 770 O O . CYS A 1 102 ? 7.614 -4.292 5.966 1.00 96.94 102 CYS A O 1
ATOM 772 N N . THR A 1 103 ? 5.836 -5.378 6.818 1.00 96.50 103 THR A N 1
ATOM 773 C CA . THR A 1 103 ? 5.511 -6.153 5.619 1.00 96.50 103 THR A CA 1
ATOM 774 C C . THR A 1 103 ? 4.000 -6.269 5.490 1.00 96.50 103 THR A C 1
ATOM 776 O O . THR A 1 103 ? 3.319 -6.579 6.467 1.00 96.50 103 THR A O 1
ATOM 779 N N . VAL A 1 104 ? 3.478 -6.057 4.285 1.00 97.44 104 VAL A N 1
ATOM 780 C CA . VAL A 1 104 ? 2.060 -6.222 3.951 1.00 97.44 104 VAL A CA 1
ATOM 781 C C . VAL A 1 104 ? 1.949 -7.162 2.749 1.00 97.44 104 VAL A C 1
ATOM 783 O O . VAL A 1 104 ? 2.299 -6.768 1.630 1.00 97.44 104 VAL A O 1
ATOM 786 N N . PRO A 1 105 ? 1.490 -8.409 2.953 1.00 96.88 105 PRO A N 1
ATOM 787 C CA . PRO A 1 105 ? 1.259 -9.350 1.863 1.00 96.88 105 PRO A CA 1
ATOM 788 C C . PRO A 1 105 ? 0.153 -8.883 0.901 1.00 96.88 105 PRO A C 1
ATOM 790 O O . PRO A 1 105 ? -0.561 -7.918 1.189 1.00 96.88 105 PRO A O 1
ATOM 793 N N . PRO A 1 106 ? -0.005 -9.554 -0.251 1.00 96.25 106 PRO A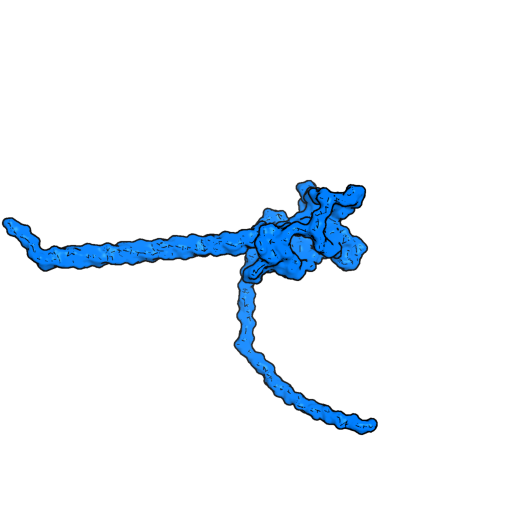 N 1
ATOM 794 C CA . PRO A 1 106 ? -1.184 -9.393 -1.093 1.00 96.25 106 PRO A CA 1
ATOM 795 C C . PRO A 1 106 ? -2.470 -9.687 -0.313 1.00 96.25 106 PRO A C 1
ATOM 797 O O . PRO A 1 106 ? -2.583 -10.734 0.326 1.00 96.25 106 PRO A O 1
ATOM 800 N N . GLY A 1 107 ? -3.444 -8.782 -0.385 1.00 96.75 107 GLY A N 1
ATOM 801 C CA . GLY A 1 107 ? -4.724 -8.932 0.298 1.00 96.75 107 GLY A CA 1
ATOM 802 C C . GLY A 1 107 ? -5.361 -7.618 0.737 1.00 96.75 107 GLY A C 1
ATOM 803 O O . GLY A 1 107 ? -4.928 -6.519 0.381 1.00 96.75 107 GLY A O 1
ATOM 804 N N . GLU A 1 108 ? -6.420 -7.762 1.523 1.00 97.69 108 GLU A N 1
ATOM 805 C CA . GLU A 1 108 ? -7.135 -6.672 2.179 1.00 97.69 108 GLU A CA 1
ATOM 806 C C . GLU A 1 108 ? -7.057 -6.868 3.689 1.00 97.69 108 GLU A C 1
ATOM 808 O O . GLU A 1 108 ? -7.214 -7.982 4.185 1.00 97.69 108 GLU A O 1
ATOM 813 N N . TYR A 1 109 ? -6.815 -5.775 4.404 1.00 98.19 109 TYR A N 1
ATOM 814 C CA . TYR A 1 109 ? -6.618 -5.761 5.843 1.00 98.19 109 TYR A CA 1
ATOM 815 C C . TYR A 1 109 ? -7.385 -4.597 6.457 1.00 98.19 109 TYR A C 1
ATOM 817 O O . TYR A 1 109 ? -7.289 -3.463 5.985 1.00 98.19 109 TYR A O 1
ATOM 825 N N . PHE A 1 110 ? -8.124 -4.856 7.527 1.00 98.12 110 PHE A N 1
ATOM 826 C CA . PHE A 1 110 ? -8.758 -3.829 8.336 1.00 98.12 110 PHE A CA 1
ATOM 827 C C . PHE A 1 110 ? -7.924 -3.567 9.589 1.00 98.12 110 PHE A C 1
ATOM 829 O O . PHE A 1 110 ? -7.537 -4.488 10.305 1.00 98.12 110 PHE A O 1
ATOM 836 N N . ILE A 1 111 ? -7.639 -2.292 9.842 1.00 97.44 111 ILE A N 1
ATOM 837 C CA . ILE A 1 111 ? -6.837 -1.834 10.974 1.00 97.44 111 ILE A CA 1
ATOM 838 C C . ILE A 1 111 ? -7.743 -0.985 11.855 1.00 97.44 111 ILE A C 1
ATOM 840 O O . ILE A 1 111 ? -8.017 0.182 11.557 1.00 97.44 111 ILE A O 1
ATOM 844 N N . GLU A 1 112 ? -8.264 -1.602 12.912 1.00 96.25 112 GLU A N 1
ATOM 845 C CA . GLU A 1 112 ? -9.187 -0.958 13.842 1.00 96.25 112 GLU A CA 1
ATOM 846 C C . GLU A 1 112 ? -8.476 0.124 14.662 1.00 96.25 112 GLU A C 1
ATOM 848 O O . GLU A 1 112 ? -7.371 -0.073 15.172 1.00 96.25 112 GLU A O 1
ATOM 853 N N . ARG A 1 113 ? -9.141 1.266 14.836 1.00 93.44 113 ARG A N 1
ATOM 854 C CA . ARG A 1 113 ? -8.739 2.273 15.814 1.00 93.44 113 ARG A CA 1
ATOM 855 C C . ARG A 1 113 ? -9.150 1.808 17.207 1.00 93.44 113 ARG A C 1
ATOM 857 O O . ARG A 1 113 ? -10.336 1.636 17.474 1.00 93.44 113 ARG A O 1
ATOM 864 N N . VAL A 1 114 ? -8.185 1.694 18.113 1.00 92.94 114 VAL A N 1
ATOM 865 C CA . VAL A 1 114 ? -8.406 1.244 19.494 1.00 92.94 114 VAL A CA 1
ATOM 866 C C . VAL A 1 114 ? -7.978 2.309 20.496 1.00 92.94 114 VAL A C 1
ATOM 868 O O . VAL A 1 114 ? -7.060 3.092 20.256 1.00 92.94 114 VAL A O 1
ATOM 871 N N . ASN A 1 115 ? -8.627 2.335 21.657 1.00 86.38 115 ASN A N 1
ATOM 872 C CA . ASN A 1 115 ? -8.268 3.246 22.743 1.00 86.38 115 ASN A CA 1
ATOM 873 C C . ASN A 1 115 ? -7.186 2.629 23.650 1.00 86.38 115 ASN A C 1
ATOM 875 O O . ASN A 1 115 ? -7.404 2.416 24.840 1.00 86.38 115 ASN A O 1
ATOM 879 N N . THR A 1 116 ? -6.042 2.270 23.065 1.00 84.75 116 THR A N 1
ATOM 880 C CA . THR A 1 116 ? -4.860 1.751 23.779 1.00 84.75 116 THR A CA 1
ATOM 881 C C . THR A 1 116 ? -3.655 2.657 23.526 1.00 84.75 116 THR A C 1
ATOM 883 O O . THR A 1 116 ? -3.708 3.544 22.674 1.00 84.75 116 THR A O 1
ATOM 886 N N . SER A 1 117 ? -2.538 2.413 24.218 1.00 80.06 117 SER A N 1
ATOM 887 C CA . SER A 1 117 ? -1.271 3.131 23.999 1.00 80.06 117 SER A CA 1
ATOM 888 C C . SER A 1 117 ? -0.740 3.041 22.564 1.00 80.06 117 SER A C 1
ATOM 890 O O . SER A 1 117 ? 0.074 3.866 22.163 1.00 80.06 117 SER A O 1
ATOM 892 N N . TYR A 1 118 ? -1.182 2.043 21.794 1.00 76.69 118 TYR A N 1
ATOM 893 C CA . TYR A 1 118 ? -0.762 1.829 20.410 1.00 76.69 118 TYR A CA 1
ATOM 894 C C . TYR A 1 118 ? -1.701 2.477 19.384 1.00 76.69 118 TYR A C 1
ATOM 896 O O . TYR A 1 118 ? -1.342 2.545 18.211 1.00 76.69 118 TYR A O 1
ATOM 904 N N . HIS A 1 119 ? -2.874 2.970 19.809 1.00 89.62 119 HIS A N 1
ATOM 905 C CA . HIS A 1 119 ? -3.922 3.623 19.003 1.00 89.62 119 HIS A CA 1
ATOM 906 C C . HIS A 1 119 ? -4.559 2.788 17.873 1.00 89.62 119 HIS A C 1
ATOM 908 O O . HIS A 1 119 ? -5.683 3.077 17.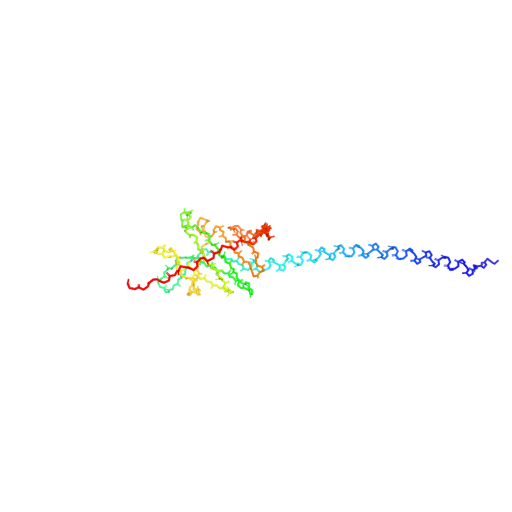457 1.00 89.62 119 HIS A O 1
ATOM 914 N N . TRP A 1 120 ? -3.886 1.733 17.417 1.00 95.06 120 TRP A N 1
ATOM 915 C CA . TRP A 1 120 ? -4.288 0.857 16.323 1.00 95.06 120 TRP A CA 1
ATOM 916 C C . TRP A 1 120 ? -4.176 -0.610 16.736 1.00 95.06 120 TRP A C 1
ATOM 918 O O . TRP A 1 120 ? -3.222 -1.004 17.410 1.00 95.06 120 TRP A O 1
ATOM 928 N N . ALA A 1 121 ? -5.162 -1.412 16.344 1.00 94.75 121 ALA A N 1
ATOM 929 C CA . ALA A 1 121 ? -5.096 -2.862 16.442 1.00 94.75 121 ALA A CA 1
ATOM 930 C C . ALA A 1 121 ? -4.138 -3.433 15.388 1.00 94.75 121 ALA A C 1
ATOM 932 O O . ALA A 1 121 ? -3.727 -2.745 14.449 1.00 94.75 121 ALA A O 1
ATOM 933 N N . PHE A 1 122 ? -3.807 -4.716 15.524 1.00 93.56 122 PHE A N 1
ATOM 934 C CA . PHE A 1 122 ? -3.112 -5.424 14.457 1.00 93.56 122 PHE A CA 1
ATOM 935 C C . PHE A 1 122 ? -4.001 -5.515 13.205 1.00 93.56 122 PHE A C 1
ATOM 937 O O . PHE A 1 122 ? -5.215 -5.676 13.346 1.00 93.56 122 PHE A O 1
ATOM 944 N N . PRO A 1 123 ? -3.421 -5.412 11.995 1.00 96.50 123 PRO A N 1
ATOM 945 C CA . PRO A 1 123 ? -4.164 -5.649 10.765 1.00 96.50 123 PRO A CA 1
ATOM 946 C C . PRO A 1 123 ? -4.691 -7.082 10.727 1.00 96.50 123 PRO A C 1
ATOM 948 O O . PRO A 1 123 ? -3.922 -8.023 10.921 1.00 96.50 123 PRO A O 1
ATOM 951 N N . ASP A 1 124 ? -5.973 -7.237 10.424 1.00 96.19 124 ASP A N 1
ATOM 952 C CA . ASP A 1 124 ? -6.613 -8.540 10.235 1.00 96.19 124 ASP A CA 1
ATOM 953 C C . ASP A 1 124 ? -7.452 -8.534 8.954 1.00 96.19 124 ASP A C 1
ATOM 955 O O . ASP A 1 124 ? -7.727 -7.472 8.387 1.00 96.19 124 ASP A O 1
ATOM 959 N N . ALA A 1 125 ? -7.853 -9.706 8.472 1.00 96.12 125 ALA A N 1
ATOM 960 C CA . ALA A 1 125 ? -8.768 -9.804 7.347 1.00 96.12 125 ALA A CA 1
ATOM 961 C C . ALA A 1 125 ? -10.078 -9.055 7.672 1.00 96.12 125 ALA A C 1
ATOM 963 O O . ALA A 1 125 ? -10.613 -9.198 8.775 1.00 96.12 125 ALA A O 1
ATOM 964 N N . PRO A 1 126 ? -10.620 -8.251 6.740 1.00 95.50 126 PRO A N 1
ATOM 965 C CA . PRO A 1 126 ? -11.891 -7.577 6.964 1.00 95.50 126 PRO A CA 1
ATOM 966 C C . PRO A 1 126 ? -13.004 -8.607 7.188 1.00 95.50 126 PRO A C 1
ATOM 968 O O . PRO A 1 126 ? -13.157 -9.551 6.411 1.00 95.50 126 PRO A O 1
ATOM 971 N N . THR A 1 127 ? -13.811 -8.407 8.231 1.00 94.19 127 THR A N 1
ATOM 972 C CA . THR A 1 127 ? -14.975 -9.254 8.539 1.00 94.19 127 THR A CA 1
ATOM 973 C C . THR A 1 127 ? -16.271 -8.454 8.454 1.00 94.19 127 THR A C 1
ATOM 975 O O . THR A 1 127 ? -16.279 -7.229 8.565 1.00 94.19 127 THR A O 1
ATOM 978 N N . GLY A 1 128 ? -17.397 -9.139 8.243 1.00 93.25 128 GLY A N 1
ATOM 979 C CA . GLY A 1 128 ? -18.706 -8.487 8.187 1.00 93.25 128 GLY A CA 1
ATOM 980 C C . GLY A 1 128 ? -18.841 -7.484 7.035 1.00 93.25 128 GLY A C 1
ATOM 981 O O . GLY A 1 128 ? -18.370 -7.723 5.923 1.00 93.25 128 GLY A O 1
ATOM 982 N N . ILE A 1 129 ? -19.539 -6.369 7.280 1.00 95.62 129 ILE A N 1
ATOM 983 C CA . ILE A 1 129 ? -19.799 -5.342 6.259 1.00 95.62 129 ILE A CA 1
ATOM 984 C C . ILE A 1 129 ? -18.818 -4.183 6.430 1.00 95.62 129 ILE A C 1
ATOM 986 O O . ILE A 1 129 ? -18.855 -3.475 7.438 1.00 95.62 129 ILE A O 1
ATOM 990 N N . ILE A 1 130 ? -18.017 -3.923 5.396 1.00 96.75 130 ILE A N 1
ATOM 991 C CA . ILE A 1 130 ? -17.135 -2.754 5.320 1.00 96.75 130 ILE A CA 1
ATOM 992 C C . ILE A 1 130 ? -17.862 -1.592 4.638 1.00 96.75 130 ILE A C 1
ATOM 994 O O . ILE A 1 130 ? -18.345 -1.709 3.513 1.00 96.75 130 ILE A O 1
ATOM 998 N N . ARG A 1 131 ? -17.925 -0.440 5.310 1.00 95.75 131 ARG A N 1
ATOM 999 C CA . ARG A 1 131 ? -18.508 0.803 4.789 1.00 95.75 131 ARG A CA 1
ATOM 1000 C C . ARG A 1 131 ? -17.439 1.891 4.678 1.00 95.75 131 ARG A C 1
ATOM 1002 O O . ARG A 1 131 ? -17.036 2.436 5.709 1.00 95.75 131 ARG A O 1
ATOM 1009 N N . PRO A 1 132 ? -16.990 2.234 3.461 1.00 95.00 132 PRO A N 1
ATOM 1010 C CA . PRO A 1 132 ? -16.063 3.338 3.253 1.00 95.00 132 PRO A CA 1
ATOM 1011 C C . PRO A 1 132 ? -16.683 4.677 3.656 1.00 95.00 132 PRO A C 1
ATOM 1013 O O . PRO A 1 132 ? -17.881 4.910 3.476 1.00 95.00 132 PRO A O 1
ATOM 1016 N N . ILE A 1 133 ? -15.856 5.585 4.163 1.00 92.69 133 ILE A N 1
ATOM 1017 C CA . ILE A 1 133 ? -16.281 6.945 4.497 1.00 92.69 133 ILE A CA 1
ATOM 1018 C C . ILE A 1 133 ? -16.077 7.831 3.270 1.00 92.69 133 ILE A C 1
ATOM 1020 O O . ILE A 1 133 ? -14.958 8.202 2.941 1.00 92.69 133 ILE A O 1
ATOM 1024 N N . MET A 1 134 ? -17.171 8.155 2.576 1.00 90.12 134 MET A N 1
ATOM 1025 C CA . MET A 1 134 ? -17.123 8.856 1.281 1.00 90.12 134 MET A CA 1
ATOM 1026 C C . MET A 1 134 ? -17.526 10.335 1.349 1.00 90.12 134 MET A C 1
ATOM 1028 O O . MET A 1 134 ? -17.348 11.071 0.386 1.00 90.12 134 MET A O 1
ATOM 1032 N N . ASN A 1 135 ? -18.090 10.790 2.470 1.00 89.25 135 ASN A N 1
ATOM 1033 C CA . ASN A 1 135 ? -18.730 12.105 2.578 1.00 89.25 135 ASN A CA 1
ATOM 1034 C C . ASN A 1 135 ? -17.946 13.128 3.418 1.00 89.25 135 ASN A C 1
ATOM 1036 O O . ASN A 1 135 ? -18.458 14.216 3.679 1.00 89.25 135 ASN A O 1
ATOM 1040 N N . LYS A 1 136 ? -16.730 12.799 3.870 1.00 86.56 136 LYS A N 1
ATOM 1041 C CA . LYS A 1 136 ? -15.913 13.672 4.723 1.00 86.56 136 LYS A CA 1
ATOM 1042 C C . LYS A 1 136 ? -14.461 13.713 4.271 1.00 86.56 136 LYS A C 1
ATOM 1044 O O . LYS A 1 136 ? -13.724 12.759 4.477 1.00 86.56 136 LYS A O 1
ATOM 1049 N N . LYS A 1 137 ? -14.037 14.861 3.737 1.00 82.62 137 LYS A N 1
ATOM 1050 C CA . LYS A 1 137 ? -12.648 15.094 3.307 1.00 82.62 137 LYS A CA 1
ATOM 1051 C C . LYS A 1 137 ? -11.649 15.044 4.466 1.00 82.62 137 LYS A C 1
ATOM 1053 O O . LYS A 1 137 ? -10.515 14.611 4.279 1.00 82.62 137 LYS A O 1
ATOM 1058 N N . ASP A 1 138 ? -12.086 15.477 5.645 1.00 86.62 138 ASP A N 1
ATOM 1059 C CA . ASP A 1 138 ? -11.236 15.549 6.832 1.00 86.62 138 ASP A CA 1
ATOM 1060 C C . ASP A 1 138 ? -11.058 14.195 7.517 1.00 86.62 138 ASP A C 1
ATOM 1062 O O . ASP A 1 138 ? -10.063 14.008 8.200 1.00 86.62 138 ASP A O 1
ATOM 1066 N N . TRP A 1 139 ? -11.965 13.237 7.289 1.00 90.94 139 TRP A N 1
ATOM 1067 C CA . TRP A 1 139 ? -11.880 11.890 7.856 1.00 90.94 139 TRP A CA 1
ATOM 1068 C C . TRP A 1 139 ? -11.345 10.903 6.819 1.00 90.94 139 TRP A C 1
ATOM 1070 O O . TRP A 1 139 ? -12.077 10.065 6.290 1.00 90.94 139 TRP A O 1
ATOM 1080 N N . ALA A 1 140 ? -10.066 11.052 6.486 1.00 93.44 140 ALA A N 1
ATOM 1081 C CA . ALA A 1 140 ? -9.448 10.354 5.369 1.00 93.44 140 ALA A CA 1
ATOM 1082 C C . ALA A 1 140 ? -7.983 9.999 5.641 1.00 93.44 140 ALA A C 1
ATOM 1084 O O . ALA A 1 140 ? -7.314 10.593 6.490 1.00 93.44 140 ALA A O 1
ATOM 1085 N N . VAL A 1 141 ? -7.476 9.053 4.852 1.00 95.88 141 VAL A N 1
ATOM 1086 C CA . VAL A 1 141 ? -6.040 8.797 4.720 1.00 95.88 141 VAL A CA 1
ATOM 1087 C C . VAL A 1 141 ? -5.401 10.000 4.025 1.00 95.88 141 VAL A C 1
ATOM 1089 O O . VAL A 1 141 ? -5.843 10.414 2.954 1.00 95.88 141 VAL A O 1
ATOM 1092 N N . ALA A 1 142 ? -4.384 10.581 4.657 1.00 94.81 142 ALA A N 1
ATOM 1093 C CA . ALA A 1 142 ? -3.635 11.712 4.131 1.00 94.81 142 ALA A CA 1
ATOM 1094 C C . ALA A 1 142 ? -2.595 11.250 3.104 1.00 94.81 142 ALA A C 1
ATOM 1096 O O . ALA A 1 142 ? -2.542 11.788 2.003 1.00 94.81 142 ALA A O 1
ATOM 1097 N N . PHE A 1 143 ? -1.802 10.234 3.450 1.00 95.88 143 PHE A N 1
ATOM 1098 C CA . PHE A 1 143 ? -0.856 9.607 2.533 1.00 95.88 143 PHE A CA 1
ATOM 1099 C C . PHE A 1 143 ? -0.469 8.195 2.991 1.00 95.88 143 PHE A C 1
ATOM 1101 O O . PHE A 1 143 ? -0.640 7.828 4.158 1.00 95.88 143 PHE A O 1
ATOM 1108 N N . ILE A 1 144 ? 0.096 7.424 2.064 1.00 97.12 144 ILE A N 1
ATOM 1109 C CA . ILE A 1 144 ? 0.683 6.100 2.283 1.00 97.12 144 ILE A CA 1
ATOM 1110 C C . ILE A 1 144 ? 2.106 6.140 1.740 1.00 97.12 144 ILE A C 1
ATOM 1112 O O . ILE A 1 144 ? 2.290 6.402 0.556 1.00 97.12 144 ILE A O 1
ATOM 1116 N N . ASN A 1 145 ? 3.100 5.858 2.574 1.00 97.12 145 ASN A N 1
ATOM 1117 C CA . ASN A 1 145 ? 4.449 5.542 2.112 1.00 97.12 145 ASN A CA 1
ATOM 1118 C C . ASN A 1 145 ? 4.653 4.031 2.175 1.00 97.12 145 ASN A C 1
ATOM 1120 O O . ASN A 1 145 ? 4.175 3.408 3.120 1.00 97.12 145 ASN A O 1
ATOM 1124 N N . PHE A 1 146 ? 5.334 3.452 1.196 1.00 96.25 146 PHE A N 1
ATOM 1125 C CA . PHE A 1 146 ? 5.687 2.033 1.196 1.00 96.25 146 PHE A CA 1
ATOM 1126 C C . PHE A 1 146 ? 6.859 1.761 0.257 1.00 96.25 146 PHE A C 1
ATOM 1128 O O . PHE A 1 146 ? 7.104 2.519 -0.679 1.00 96.25 146 PHE A O 1
ATOM 1135 N N . THR A 1 147 ? 7.530 0.642 0.477 1.00 94.56 147 THR A N 1
ATOM 1136 C CA . THR A 1 147 ? 8.592 0.116 -0.375 1.00 94.56 147 THR A CA 1
ATOM 1137 C C . THR A 1 147 ? 8.050 -1.067 -1.176 1.00 94.56 147 THR A C 1
ATOM 1139 O O . THR A 1 147 ? 7.454 -1.984 -0.613 1.00 94.56 147 THR A O 1
ATOM 1142 N N . ASP A 1 148 ? 8.204 -1.060 -2.498 1.00 92.38 148 ASP A N 1
ATOM 1143 C CA . ASP A 1 148 ? 7.794 -2.193 -3.333 1.00 92.38 148 ASP A CA 1
ATOM 1144 C C . ASP A 1 148 ? 8.785 -3.370 -3.257 1.00 92.38 148 ASP A C 1
ATOM 1146 O O . ASP A 1 148 ? 9.863 -3.287 -2.666 1.00 92.38 148 ASP A O 1
ATOM 1150 N N . SER A 1 149 ? 8.443 -4.490 -3.892 1.00 89.12 149 SER A N 1
ATOM 1151 C CA . SER A 1 149 ? 9.300 -5.681 -3.925 1.00 89.12 149 SER A CA 1
ATOM 1152 C C . SER A 1 149 ? 10.619 -5.500 -4.686 1.00 89.12 149 SER A C 1
ATOM 1154 O O . SER A 1 149 ? 11.483 -6.368 -4.613 1.00 89.12 149 SER A O 1
ATOM 1156 N N . SER A 1 150 ? 10.773 -4.406 -5.436 1.00 86.50 150 SER A N 1
ATOM 1157 C CA . SER A 1 150 ? 12.014 -4.028 -6.124 1.00 86.50 150 SER A CA 1
ATOM 1158 C C . SER A 1 150 ? 12.853 -3.049 -5.293 1.00 86.50 150 SER A C 1
ATOM 1160 O O . SER A 1 150 ? 13.849 -2.521 -5.787 1.00 86.50 150 SER A O 1
ATOM 1162 N N . GLY A 1 151 ? 12.445 -2.786 -4.048 1.00 88.44 151 GLY A N 1
ATOM 1163 C CA . GLY A 1 151 ? 13.112 -1.887 -3.117 1.00 88.44 151 GLY A CA 1
ATOM 1164 C C . GLY A 1 151 ? 12.754 -0.416 -3.298 1.00 88.44 151 GLY A C 1
ATOM 1165 O O . GLY A 1 151 ? 13.334 0.412 -2.612 1.00 88.44 151 GLY A O 1
ATOM 1166 N N . ARG A 1 152 ? 11.836 -0.037 -4.192 1.00 90.06 152 ARG A N 1
ATOM 1167 C CA . ARG A 1 152 ? 11.555 1.381 -4.467 1.00 90.06 152 ARG A CA 1
ATOM 1168 C C . ARG A 1 152 ? 10.562 1.956 -3.484 1.00 90.06 152 ARG A C 1
ATOM 1170 O O . ARG A 1 152 ? 9.519 1.360 -3.240 1.00 90.06 152 ARG A O 1
ATOM 1177 N N . GLU A 1 153 ? 10.852 3.159 -3.015 1.00 93.44 153 GLU A N 1
ATOM 1178 C CA . GLU A 1 153 ? 9.950 3.906 -2.153 1.00 93.44 153 GLU A CA 1
ATOM 1179 C C . GLU A 1 153 ? 8.896 4.658 -2.967 1.00 93.44 153 GLU A C 1
ATOM 1181 O O . GLU A 1 153 ? 9.195 5.429 -3.884 1.00 93.44 153 GLU A O 1
ATOM 1186 N N . TRP A 1 154 ? 7.648 4.478 -2.568 1.00 94.44 154 TRP A N 1
ATOM 1187 C CA . TRP A 1 154 ? 6.476 5.093 -3.157 1.00 94.44 154 TRP A CA 1
ATOM 1188 C C . TRP A 1 154 ? 5.715 5.890 -2.110 1.00 94.44 154 TRP A C 1
ATOM 1190 O O . TRP A 1 154 ? 5.640 5.509 -0.942 1.00 94.44 154 TRP A O 1
ATOM 1200 N N . GLN A 1 155 ? 5.113 6.988 -2.552 1.00 95.50 155 GLN A N 1
ATOM 1201 C CA . GLN A 1 155 ? 4.176 7.776 -1.772 1.00 95.50 155 GLN A CA 1
ATOM 1202 C C . GLN A 1 155 ? 2.875 7.928 -2.553 1.00 95.50 155 GLN A C 1
ATOM 1204 O O . GLN A 1 155 ? 2.872 8.396 -3.692 1.00 95.50 155 GLN A O 1
ATOM 1209 N N . ARG A 1 156 ? 1.763 7.526 -1.938 1.00 94.50 156 ARG A N 1
ATOM 1210 C CA . ARG A 1 156 ? 0.414 7.794 -2.428 1.00 94.50 156 ARG A CA 1
ATOM 1211 C C . ARG A 1 156 ? -0.219 8.898 -1.599 1.00 94.50 156 ARG A C 1
ATOM 1213 O O . ARG A 1 156 ? -0.358 8.744 -0.392 1.00 94.50 156 ARG A O 1
ATOM 1220 N N . GLU A 1 157 ? -0.621 9.976 -2.253 1.00 94.00 157 GLU A N 1
ATOM 1221 C CA . GLU A 1 157 ? -1.284 11.126 -1.635 1.00 94.00 157 GLU A CA 1
ATOM 1222 C C . GLU A 1 157 ? -2.807 10.941 -1.548 1.00 94.00 157 GLU A C 1
ATOM 1224 O O . GLU A 1 157 ? -3.392 10.110 -2.248 1.00 94.00 157 GLU A O 1
ATOM 1229 N N . GLN A 1 158 ? -3.477 11.774 -0.744 1.00 90.25 158 GLN A N 1
ATOM 1230 C CA . GLN A 1 158 ? -4.941 11.774 -0.587 1.00 90.25 158 GLN A CA 1
ATOM 1231 C C . GLN A 1 158 ? -5.697 11.918 -1.922 1.00 90.25 158 GLN A C 1
ATOM 1233 O O . GLN A 1 158 ? -6.801 11.400 -2.073 1.00 90.25 158 GLN A O 1
ATOM 1238 N N . ASN A 1 159 ? -5.120 12.619 -2.902 1.00 88.81 159 ASN A N 1
ATOM 1239 C CA . ASN A 1 159 ? -5.713 12.793 -4.233 1.00 88.81 159 ASN A CA 1
ATOM 1240 C C . ASN A 1 159 ? -5.492 11.588 -5.170 1.00 88.81 159 ASN A C 1
ATOM 1242 O O . ASN A 1 159 ? -5.856 11.656 -6.341 1.00 88.81 159 ASN A O 1
ATOM 1246 N N . GLY A 1 160 ? -4.874 10.510 -4.681 1.00 86.00 160 GLY A N 1
ATOM 1247 C CA . GLY A 1 160 ? -4.555 9.313 -5.453 1.00 86.00 160 GLY A CA 1
ATOM 1248 C C . GLY A 1 160 ? -3.277 9.415 -6.287 1.00 86.00 160 GLY A C 1
ATOM 1249 O O . GLY A 1 160 ? -2.901 8.423 -6.909 1.00 86.00 160 GLY A O 1
A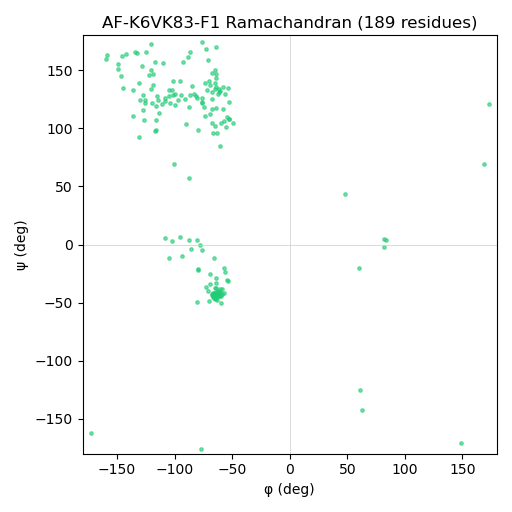TOM 1250 N N . SER A 1 161 ? -2.593 10.565 -6.290 1.00 90.19 161 SER A N 1
ATOM 1251 C CA . SER A 1 161 ? -1.299 10.717 -6.960 1.00 90.19 161 SER A CA 1
ATOM 1252 C C . SER A 1 161 ? -0.277 9.767 -6.346 1.00 90.19 161 SER A C 1
ATOM 1254 O O . SER A 1 161 ? -0.171 9.674 -5.122 1.00 90.19 161 SER A O 1
ATOM 1256 N N . LEU A 1 162 ? 0.470 9.078 -7.205 1.00 91.69 162 LEU A N 1
ATOM 1257 C CA . LEU A 1 162 ? 1.504 8.128 -6.824 1.00 91.69 162 LEU A CA 1
ATOM 1258 C C . LEU A 1 162 ? 2.855 8.642 -7.321 1.00 91.69 162 LEU A C 1
ATOM 1260 O O . LEU A 1 162 ? 3.058 8.814 -8.524 1.00 91.69 162 LEU A O 1
ATOM 1264 N N . THR A 1 163 ? 3.783 8.878 -6.401 1.00 92.12 163 THR A N 1
ATOM 1265 C CA . THR A 1 163 ? 5.131 9.358 -6.708 1.00 92.12 163 THR A CA 1
ATOM 1266 C C . THR A 1 163 ? 6.168 8.361 -6.210 1.00 92.12 163 THR A C 1
ATOM 1268 O O . THR A 1 163 ? 6.092 7.862 -5.090 1.00 92.12 163 THR A O 1
ATOM 1271 N N . CYS A 1 164 ? 7.145 8.049 -7.060 1.00 89.94 164 CYS A N 1
ATOM 1272 C CA . CYS A 1 164 ? 8.335 7.325 -6.631 1.00 89.94 164 CYS A CA 1
ATOM 1273 C C . CYS A 1 164 ? 9.269 8.340 -5.974 1.00 89.94 164 CYS A C 1
ATOM 1275 O O . CYS A 1 164 ? 9.612 9.354 -6.593 1.00 89.94 164 CYS A O 1
ATOM 1277 N N . LYS A 1 165 ? 9.703 8.083 -4.742 1.00 84.81 165 LYS A N 1
ATOM 1278 C CA . LYS A 1 165 ? 10.828 8.813 -4.165 1.00 84.81 165 LYS A CA 1
ATOM 1279 C C . LYS A 1 165 ? 12.071 8.289 -4.863 1.00 84.81 165 LYS A C 1
ATOM 1281 O O . LYS A 1 165 ? 12.425 7.122 -4.721 1.00 84.81 165 LYS A O 1
ATOM 1286 N N . ASN A 1 166 ? 12.694 9.125 -5.690 1.00 60.72 166 ASN A N 1
ATOM 1287 C CA . ASN A 1 166 ? 13.980 8.774 -6.274 1.00 60.72 166 ASN A CA 1
ATOM 1288 C C . ASN A 1 166 ? 14.940 8.505 -5.115 1.00 60.72 166 ASN A C 1
ATOM 1290 O O . ASN A 1 166 ? 15.221 9.415 -4.334 1.00 60.72 166 ASN A O 1
ATOM 1294 N N . MET A 1 167 ? 15.422 7.266 -5.003 1.00 47.34 167 MET A N 1
ATOM 1295 C CA . MET A 1 167 ? 16.543 6.967 -4.129 1.00 47.34 167 MET A CA 1
ATOM 1296 C C . MET A 1 167 ? 17.701 7.853 -4.565 1.00 47.34 167 MET A C 1
ATOM 1298 O O . MET A 1 167 ? 18.345 7.608 -5.587 1.00 47.34 167 MET A O 1
ATOM 1302 N N . THR A 1 168 ? 18.000 8.880 -3.781 1.00 38.03 168 THR A N 1
ATOM 1303 C CA . THR A 1 168 ? 19.354 9.404 -3.744 1.00 38.03 168 THR A CA 1
ATOM 1304 C C . THR A 1 168 ? 20.190 8.255 -3.207 1.00 38.03 168 THR A C 1
ATOM 1306 O O . THR A 1 168 ? 20.213 8.020 -2.000 1.00 38.03 168 THR A O 1
ATOM 1309 N N . VAL A 1 169 ? 20.805 7.478 -4.102 1.00 40.62 169 VAL A N 1
ATOM 1310 C CA . VAL A 1 169 ? 21.812 6.489 -3.728 1.00 40.62 169 VAL A CA 1
ATOM 1311 C C . VAL A 1 169 ? 22.868 7.269 -2.960 1.00 40.62 169 VAL A C 1
ATOM 1313 O O . VAL A 1 169 ? 23.669 8.002 -3.542 1.00 40.62 169 VAL A O 1
ATOM 1316 N N . LYS A 1 170 ? 22.839 7.174 -1.628 1.00 36.62 170 LYS A N 1
ATOM 1317 C CA . LYS A 1 170 ? 24.001 7.519 -0.825 1.00 36.62 170 LYS A CA 1
ATOM 1318 C C . LYS A 1 170 ? 25.080 6.567 -1.314 1.00 36.62 170 LYS A C 1
ATOM 1320 O O . LYS A 1 170 ? 25.039 5.379 -1.014 1.00 36.62 170 LYS A O 1
ATOM 1325 N N . HIS A 1 171 ? 26.015 7.084 -2.105 1.00 35.94 171 HIS A N 1
ATOM 1326 C CA . HIS A 1 171 ? 27.327 6.475 -2.242 1.00 35.94 171 HIS A CA 1
ATOM 1327 C C . HIS A 1 171 ? 27.948 6.480 -0.843 1.00 35.94 171 HIS A C 1
ATOM 1329 O O . HIS A 1 171 ? 28.642 7.418 -0.450 1.00 35.94 171 HIS A O 1
ATOM 1335 N N . GLU A 1 172 ? 27.628 5.462 -0.053 1.00 38.81 172 GLU A N 1
ATOM 1336 C CA . GLU A 1 172 ? 28.366 5.146 1.150 1.00 38.81 172 GLU A CA 1
ATOM 1337 C C . GLU A 1 172 ? 29.733 4.670 0.669 1.00 38.81 172 GLU A C 1
ATOM 1339 O O . GLU A 1 172 ? 29.877 3.617 0.045 1.00 38.81 172 GLU A O 1
ATOM 1344 N N . LYS A 1 173 ? 30.723 5.553 0.822 1.00 36.22 173 LYS A N 1
ATOM 1345 C CA . LYS A 1 173 ? 32.119 5.270 0.519 1.00 36.22 173 LYS A CA 1
ATOM 1346 C C . LYS A 1 173 ? 32.523 4.001 1.262 1.00 36.22 173 LYS A C 1
ATOM 1348 O O . LYS A 1 173 ? 32.735 4.009 2.469 1.00 36.22 173 LYS A O 1
ATOM 1353 N N . MET A 1 174 ? 32.684 2.931 0.501 1.00 43.56 174 MET A N 1
ATOM 1354 C CA . MET A 1 174 ? 33.489 1.784 0.870 1.00 43.56 174 MET A CA 1
ATOM 1355 C C . MET A 1 174 ? 34.941 2.271 0.965 1.00 43.56 174 MET A C 1
ATOM 1357 O O . MET A 1 174 ? 35.576 2.546 -0.052 1.00 43.56 174 MET A O 1
ATOM 1361 N N . GLY A 1 175 ? 35.433 2.479 2.185 1.00 43.53 175 GLY A N 1
ATOM 1362 C CA . GLY A 1 175 ? 36.796 2.953 2.407 1.00 43.53 175 GLY A CA 1
ATOM 1363 C C . GLY A 1 175 ? 37.076 3.376 3.842 1.00 43.53 175 GLY A C 1
ATOM 1364 O O . GLY A 1 175 ? 37.215 4.562 4.088 1.00 43.53 175 GLY A O 1
ATOM 1365 N N . GLU A 1 176 ? 37.120 2.415 4.766 1.00 35.25 176 GLU A N 1
ATOM 1366 C CA . GLU A 1 176 ? 38.241 2.199 5.699 1.00 35.25 176 GLU A CA 1
ATOM 1367 C C . GLU A 1 176 ? 37.853 1.115 6.708 1.00 35.25 176 GLU A C 1
ATOM 1369 O O . GLU A 1 176 ? 36.869 1.227 7.437 1.00 35.25 176 GLU A O 1
ATOM 1374 N N . ALA A 1 177 ? 38.634 0.035 6.739 1.00 46.09 177 ALA A N 1
ATOM 1375 C CA . ALA A 1 177 ? 38.574 -0.925 7.828 1.00 46.09 177 ALA A CA 1
ATOM 1376 C C . ALA A 1 177 ? 39.039 -0.227 9.121 1.00 46.09 177 ALA A C 1
ATOM 1378 O O . ALA A 1 177 ? 40.072 0.448 9.096 1.00 46.09 177 ALA A O 1
ATOM 1379 N N . PRO A 1 178 ? 38.334 -0.380 10.254 1.00 48.44 178 PRO A N 1
ATOM 1380 C CA . PRO A 1 178 ? 38.803 0.171 11.516 1.00 48.44 178 PRO A CA 1
ATOM 1381 C C . PRO A 1 178 ? 40.115 -0.521 11.930 1.00 48.44 178 PRO A C 1
ATOM 1383 O O . PRO A 1 178 ? 40.234 -1.743 11.787 1.00 48.44 178 PRO A O 1
ATOM 1386 N N . PRO A 1 179 ? 41.110 0.217 12.455 1.00 43.00 179 PRO A N 1
ATOM 1387 C CA . PRO A 1 179 ? 42.342 -0.387 12.935 1.00 43.00 179 PRO A CA 1
ATOM 1388 C C . PRO A 1 179 ? 42.040 -1.333 14.102 1.00 43.00 179 PRO A C 1
ATOM 1390 O O . PRO A 1 179 ? 41.366 -0.973 15.068 1.00 43.00 179 PRO A O 1
ATOM 1393 N N . MET A 1 180 ? 42.559 -2.557 13.988 1.00 37.69 180 MET A N 1
ATOM 1394 C CA . MET A 1 180 ? 42.528 -3.604 15.007 1.00 37.69 180 MET A CA 1
ATOM 1395 C C . MET A 1 180 ? 42.994 -3.060 16.362 1.00 37.69 180 MET A C 1
ATOM 1397 O O . MET A 1 180 ? 44.188 -2.870 16.602 1.00 37.69 180 MET A O 1
ATOM 1401 N N . ALA A 1 181 ? 42.046 -2.843 17.272 1.00 44.06 181 ALA A N 1
ATOM 1402 C CA . ALA A 1 181 ? 42.348 -2.612 18.671 1.00 44.06 181 ALA A CA 1
ATOM 1403 C C . ALA A 1 181 ? 42.914 -3.909 19.267 1.00 44.06 181 ALA A C 1
ATOM 1405 O O . ALA A 1 181 ? 42.241 -4.939 19.323 1.00 44.06 181 ALA A O 1
ATOM 1406 N N . HIS A 1 182 ? 44.171 -3.853 19.708 1.00 38.56 182 HIS A N 1
ATOM 1407 C CA . HIS A 1 182 ? 44.825 -4.914 20.464 1.00 38.56 182 HIS A CA 1
ATOM 1408 C C . HIS A 1 182 ? 43.976 -5.315 21.680 1.00 38.56 182 HIS A C 1
ATOM 1410 O O . HIS A 1 182 ? 43.912 -4.605 22.685 1.00 38.56 182 HIS A O 1
ATOM 1416 N N . TYR A 1 183 ? 43.366 -6.497 21.605 1.00 39.00 183 TYR A N 1
ATOM 1417 C CA . TYR A 1 183 ? 42.740 -7.171 22.735 1.00 39.00 183 TYR A CA 1
ATOM 1418 C C . TYR A 1 183 ? 43.827 -7.576 23.743 1.00 39.00 183 TYR A C 1
ATOM 1420 O O . TYR A 1 183 ? 44.486 -8.610 23.603 1.00 39.00 183 TYR A O 1
ATOM 1428 N N . LYS A 1 184 ? 44.056 -6.744 24.767 1.00 44.25 184 LYS A N 1
ATOM 1429 C CA . LYS A 1 184 ? 44.813 -7.153 25.957 1.00 44.25 184 LYS A CA 1
ATOM 1430 C C . LYS A 1 184 ? 43.966 -8.163 26.730 1.00 44.25 184 LYS A C 1
ATOM 1432 O O . LYS A 1 184 ? 42.944 -7.808 27.309 1.00 44.25 184 LYS A O 1
ATOM 1437 N N . ARG A 1 185 ? 44.422 -9.420 26.758 1.00 41.59 185 ARG A N 1
ATOM 1438 C CA . ARG A 1 185 ? 43.950 -10.451 27.692 1.00 41.59 185 ARG A CA 1
ATOM 1439 C C . ARG A 1 185 ? 44.089 -9.921 29.122 1.00 41.59 185 ARG A C 1
ATOM 1441 O O . ARG A 1 185 ? 45.205 -9.789 29.618 1.00 41.59 185 ARG A O 1
ATOM 1448 N N . SER A 1 186 ? 42.965 -9.627 29.772 1.00 45.25 186 SER A N 1
ATOM 1449 C CA . SER A 1 186 ? 42.927 -9.477 31.224 1.00 45.25 186 SER A CA 1
ATOM 1450 C C . SER A 1 186 ? 43.009 -10.869 31.838 1.00 45.25 186 SER A C 1
ATOM 1452 O O . SER A 1 186 ? 42.183 -11.738 31.554 1.00 45.25 186 SER A O 1
ATOM 1454 N N . ALA A 1 187 ? 44.068 -11.090 32.607 1.00 48.66 187 ALA A N 1
ATOM 1455 C CA . ALA A 1 187 ? 44.308 -12.318 33.331 1.00 48.66 187 ALA A CA 1
ATOM 1456 C C . ALA A 1 187 ? 43.276 -12.485 34.453 1.00 48.66 187 ALA A C 1
ATOM 1458 O O . ALA A 1 187 ? 43.055 -11.590 35.266 1.00 48.66 187 ALA A O 1
ATOM 1459 N N . ILE A 1 188 ? 42.698 -13.679 34.493 1.00 50.94 188 ILE A N 1
ATOM 1460 C CA . ILE A 1 188 ? 41.999 -14.254 35.636 1.00 50.94 188 ILE A CA 1
ATOM 1461 C C . ILE A 1 188 ? 42.942 -14.185 36.849 1.00 50.94 188 ILE A C 1
ATOM 1463 O O . ILE A 1 188 ? 44.049 -14.724 36.795 1.00 50.94 188 ILE A O 1
ATOM 1467 N N . ARG A 1 189 ? 42.516 -13.540 37.940 1.00 42.09 189 ARG A N 1
ATOM 1468 C CA . ARG A 1 189 ? 43.089 -13.772 39.274 1.00 42.09 189 ARG A CA 1
ATOM 1469 C C . ARG A 1 189 ? 42.144 -14.689 40.051 1.00 42.09 189 ARG A C 1
ATOM 1471 O O . ARG A 1 189 ? 40.953 -14.386 40.091 1.00 42.09 189 ARG A O 1
ATOM 1478 N N . PRO A 1 190 ? 42.643 -15.783 40.644 1.00 56.12 190 PRO A N 1
ATOM 1479 C CA . PRO A 1 190 ? 41.887 -16.568 41.602 1.00 56.12 190 PRO A CA 1
ATOM 1480 C C . PRO A 1 190 ? 42.078 -16.038 43.034 1.00 56.12 190 PRO A C 1
ATOM 1482 O O . PRO A 1 190 ? 43.087 -15.386 43.319 1.00 56.12 190 PRO A O 1
ATOM 1485 N N . ALA A 1 191 ? 41.133 -16.456 43.885 1.00 49.19 191 ALA A N 1
ATOM 1486 C CA . ALA A 1 191 ? 40.971 -16.243 45.330 1.00 49.19 191 ALA A CA 1
ATOM 1487 C C . ALA A 1 191 ? 40.363 -14.896 45.749 1.00 49.19 191 ALA A C 1
ATOM 1489 O O . ALA A 1 191 ? 41.059 -13.859 45.689 1.00 49.19 191 ALA A O 1
#

Nearest PDB structures (foldseek):
  7eha-assembly1_E  TM=2.492E-01  e=1.663E-02  Salmonella enterica subsp. enterica serovar Typhimurium str. LT2
  7bhq-assembly1_A  TM=2.214E-01  e=2.278E-02  Salmonella enterica subsp. enterica serovar Typhi
  7ttl-assembly3_B  TM=2.761E-01  e=8.455E-02  Homo sapiens
  5mhl-assembly2_B  TM=3.539E-01  e=1.514E+00  Homo sapiens
  2n59-assembly1_A  TM=2.948E-01  e=8.500E-01  Rhodopseudomonas palustris DX-1

Foldseek 3Di:
DDDDDPVNVVVVVVVVVVVVVVVVVVVVVVVVVVVVVVVVVVVVCVVVVQVLQWDKKWKWADDPPDIFTFMKTARQHQAKWAFKWWWWAAPVLHTDDIDTDGIDGHDIWTWTQDPDPVRIDDTDHRDHDIGTDDPDPSGITQKMWIADPVRWIWIQGRVRDIDTDPPPPPPPDPDDDPPDDDPDDDDDDDD

pLDDT: mean 82.47, std 18.03, range [35.25, 98.19]